Protein AF-A0A438JC26-F1 (afdb_monomer)

Nearest PDB structures (foldseek):
  2i1k-assembly1_A  TM=6.636E-01  e=3.038E+00  Spodoptera frugiperda
  6b87-assembly3_C  TM=7.926E-01  e=7.388E+00  synthetic construct
  3lss-assembly1_A  TM=6.838E-01  e=5.124E+00  Trypanosoma brucei
  7a0g-assembly1_FFF  TM=3.545E-01  e=7.388E+00  Serratia marcescens

Secondary structure (DSSP, 8-state):
--TT-PPTTHHHHHHHHHHH-----TT---HHHHHHHHHHHHHHHHTT---PPPBSSSSTTBHHHHHHHHHHH-TT--TTS-GGGSTTHHHHHHT--HHHHHHHHHHHHHHHHTSHHHHHHHHHHHHHHHHHHHHHHHHHHHHHHHHHHHHHHHHHHHHHHHHHHTT-GGGHHHHHHHHHHHHHHHHHHHHHHHHHHHHS-HHHHS--TTSPP--SEE-TTSEEEEEEE-TTSSEEEEEEE---GGGS----EEEE--HHHHHHHHHHHHT-

Solvent-accessible surface area (backbone atoms only — not comparable to full-atom values): 15794 Å² total; per-residue (Å²): 135,61,99,76,72,72,56,92,66,46,69,58,51,29,52,51,40,50,70,71,46,80,77,85,60,88,88,64,82,51,64,50,58,55,49,52,48,54,40,48,55,50,38,39,52,65,71,70,44,79,86,70,78,66,34,89,54,79,61,99,52,15,43,45,55,55,44,48,56,49,47,76,70,41,92,81,52,56,96,81,59,74,72,74,30,39,82,53,40,65,63,31,58,70,69,48,52,50,69,58,52,49,54,52,51,50,52,43,50,54,52,33,60,71,23,65,71,49,40,54,49,32,51,54,51,34,52,56,48,54,49,54,52,49,56,46,51,50,50,37,49,54,29,50,51,51,30,52,52,40,49,49,53,45,53,56,53,50,50,49,47,55,55,45,56,79,72,43,82,81,61,61,76,67,46,54,62,53,53,53,51,42,51,51,52,33,51,49,32,47,50,52,28,54,48,42,56,65,66,46,51,72,66,72,76,46,74,57,90,63,39,81,86,68,59,80,42,74,51,97,74,42,38,32,33,32,76,44,76,46,96,86,72,53,70,43,61,33,40,38,36,49,50,76,85,86,67,96,65,76,70,65,42,80,46,78,62,53,86,83,47,45,60,60,50,54,50,58,62,72,76,109

Structure (mmCIF, N/CA/C/O backbone):
data_AF-A0A438JC26-F1
#
_entry.id   AF-A0A438JC26-F1
#
loop_
_atom_site.group_PDB
_atom_site.id
_atom_site.type_symbol
_atom_site.label_atom_id
_atom_site.label_alt_id
_atom_site.label_comp_id
_atom_site.label_asym_id
_atom_site.label_entity_id
_atom_site.label_seq_id
_atom_site.pdbx_PDB_ins_code
_atom_site.Cartn_x
_atom_site.Cartn_y
_atom_site.Cartn_z
_atom_site.occupancy
_atom_site.B_iso_or_equiv
_atom_site.auth_seq_id
_atom_site.auth_comp_id
_atom_site.auth_asym_id
_atom_site.auth_atom_id
_atom_site.pdbx_PDB_model_num
ATOM 1 N N . MET A 1 1 ? 8.790 8.906 7.988 1.00 38.94 1 MET A N 1
ATOM 2 C CA . MET A 1 1 ? 9.717 8.851 6.841 1.00 38.94 1 MET A CA 1
ATOM 3 C C . MET A 1 1 ? 9.000 8.108 5.726 1.00 38.94 1 MET A C 1
ATOM 5 O O . MET A 1 1 ? 8.673 6.940 5.920 1.00 38.94 1 MET A O 1
ATOM 9 N N . ASN A 1 2 ? 8.626 8.823 4.664 1.00 60.97 2 ASN A N 1
ATOM 10 C CA . ASN A 1 2 ? 8.011 8.252 3.462 1.00 60.97 2 ASN A CA 1
ATOM 11 C C . ASN A 1 2 ? 9.122 7.518 2.693 1.00 60.97 2 ASN A C 1
ATOM 13 O O . ASN A 1 2 ? 10.202 8.083 2.555 1.00 60.97 2 ASN A O 1
ATOM 17 N N . ALA A 1 3 ? 8.897 6.289 2.220 1.00 66.88 3 ALA A N 1
ATOM 18 C CA . ALA A 1 3 ? 9.925 5.500 1.530 1.00 66.88 3 ALA A CA 1
ATOM 19 C C . ALA A 1 3 ? 10.547 6.241 0.326 1.00 66.88 3 ALA A C 1
ATOM 21 O O . ALA A 1 3 ? 11.718 6.037 0.001 1.00 66.88 3 ALA A O 1
ATOM 22 N N . PHE A 1 4 ? 9.782 7.157 -0.276 1.00 77.00 4 PHE A N 1
ATOM 23 C CA . PHE A 1 4 ? 10.176 7.934 -1.448 1.00 77.00 4 PHE A CA 1
ATOM 24 C C . PHE A 1 4 ? 10.289 9.441 -1.201 1.00 77.00 4 PHE A C 1
ATOM 26 O O . PHE A 1 4 ? 10.470 10.180 -2.165 1.00 77.00 4 PHE A O 1
ATOM 33 N N . ASP A 1 5 ? 10.197 9.922 0.043 1.00 79.94 5 ASP A N 1
ATOM 34 C CA . ASP A 1 5 ? 10.263 11.353 0.410 1.00 79.94 5 ASP A CA 1
ATOM 35 C C . ASP A 1 5 ? 9.462 12.297 -0.515 1.00 79.94 5 ASP A C 1
ATOM 37 O O . ASP A 1 5 ? 9.900 13.406 -0.825 1.00 79.94 5 ASP A O 1
ATOM 41 N N . LEU A 1 6 ? 8.297 11.852 -0.994 1.00 83.38 6 LEU A N 1
ATOM 42 C CA . LEU A 1 6 ? 7.416 12.694 -1.798 1.00 83.38 6 LEU A CA 1
ATOM 43 C C . LEU A 1 6 ? 6.706 13.701 -0.889 1.00 83.38 6 LEU A C 1
ATOM 45 O O . LEU A 1 6 ? 6.157 13.336 0.156 1.00 83.38 6 LEU A O 1
ATOM 49 N N . ARG A 1 7 ? 6.716 14.972 -1.296 1.00 86.75 7 ARG A N 1
ATOM 50 C CA . ARG A 1 7 ? 5.922 16.044 -0.684 1.00 86.75 7 ARG A CA 1
ATOM 51 C C . ARG A 1 7 ? 4.470 15.935 -1.148 1.00 86.75 7 ARG A C 1
ATOM 53 O O . ARG A 1 7 ? 4.192 15.434 -2.235 1.00 86.75 7 ARG A O 1
ATOM 60 N N . LYS A 1 8 ? 3.547 16.456 -0.338 1.00 85.94 8 LYS A N 1
ATOM 61 C CA . LYS A 1 8 ? 2.123 16.537 -0.690 1.00 85.94 8 LYS A CA 1
ATOM 62 C C . LYS A 1 8 ? 1.949 17.235 -2.048 1.00 85.94 8 LYS A C 1
ATOM 64 O O . LYS A 1 8 ? 2.562 18.278 -2.265 1.00 85.94 8 LYS A O 1
ATOM 69 N N . GLY A 1 9 ? 1.144 16.658 -2.941 1.00 85.62 9 GLY A N 1
ATOM 70 C CA . GLY A 1 9 ? 0.901 17.188 -4.286 1.00 85.62 9 GLY A CA 1
ATOM 71 C C . GLY A 1 9 ? 1.921 16.758 -5.348 1.00 85.62 9 GLY A C 1
ATOM 72 O O . GLY A 1 9 ? 1.674 16.953 -6.534 1.00 85.62 9 GLY A O 1
ATOM 73 N N . GLN A 1 10 ? 3.076 16.187 -4.969 1.00 87.31 10 GLN A N 1
ATOM 74 C CA . GLN A 1 10 ? 4.106 15.824 -5.952 1.00 87.31 10 GLN A CA 1
ATOM 75 C C . GLN A 1 10 ? 3.715 14.633 -6.818 1.00 87.31 10 GLN A C 1
ATOM 77 O O . GLN A 1 10 ? 4.064 14.619 -7.993 1.00 87.31 10 GLN A O 1
ATOM 82 N N . SER A 1 11 ? 3.004 13.656 -6.259 1.00 87.25 11 SER A N 1
ATOM 83 C CA . SER A 1 11 ? 2.437 12.535 -7.015 1.00 87.25 11 SER A CA 1
ATOM 84 C C . SER A 1 11 ? 1.513 13.032 -8.123 1.00 87.25 11 SER A C 1
ATOM 86 O O . SER A 1 11 ? 1.635 12.617 -9.271 1.00 87.25 11 SER A O 1
ATOM 88 N N . GLU A 1 12 ? 0.642 13.983 -7.796 1.00 89.50 12 GLU A N 1
ATOM 89 C CA . GLU A 1 12 ? -0.306 14.584 -8.723 1.00 89.50 12 GLU A CA 1
ATOM 90 C C . GLU A 1 12 ? 0.424 15.390 -9.801 1.00 89.50 12 GLU A C 1
ATOM 92 O O . GLU A 1 12 ? 0.096 15.261 -10.976 1.00 89.50 12 GLU A O 1
ATOM 97 N N . SER A 1 13 ? 1.463 16.151 -9.434 1.00 88.94 13 SER A N 1
ATOM 98 C CA . SER A 1 13 ? 2.302 16.863 -10.409 1.00 88.94 13 SER A CA 1
ATOM 99 C C . SER A 1 13 ? 3.040 15.914 -11.358 1.00 88.94 13 SER A C 1
ATOM 101 O O . SER A 1 13 ? 3.099 16.188 -12.552 1.00 88.94 13 SER A O 1
ATOM 103 N N . ILE A 1 14 ? 3.572 14.791 -10.855 1.00 90.06 14 ILE A N 1
ATOM 104 C CA . ILE A 1 14 ? 4.208 13.764 -11.694 1.00 90.06 14 ILE A CA 1
ATOM 105 C C . ILE A 1 14 ? 3.183 13.203 -12.685 1.00 90.06 14 ILE A C 1
ATOM 107 O O . ILE A 1 14 ? 3.454 13.159 -13.880 1.00 90.06 14 ILE A O 1
ATOM 111 N N . MET A 1 15 ? 1.988 12.832 -12.218 1.00 89.00 15 MET A N 1
ATOM 112 C CA . MET A 1 15 ? 0.938 12.291 -13.086 1.00 89.00 15 MET A CA 1
ATOM 113 C C . MET A 1 15 ? 0.459 13.305 -14.129 1.00 89.00 15 MET A C 1
ATOM 115 O O . MET A 1 15 ? 0.317 12.955 -15.298 1.00 89.00 15 MET A O 1
ATOM 119 N N . GLN A 1 16 ? 0.258 14.567 -13.743 1.00 87.25 16 GLN A N 1
ATOM 120 C CA . GLN A 1 16 ? -0.113 15.638 -14.674 1.00 87.25 16 GLN A CA 1
ATOM 121 C C . GLN A 1 16 ? 0.950 15.862 -15.753 1.00 87.25 16 GLN A C 1
ATOM 123 O O . GLN A 1 16 ? 0.594 16.081 -16.911 1.00 87.25 16 GLN A O 1
ATOM 128 N N . GLU A 1 17 ? 2.235 15.774 -15.401 1.00 87.81 17 GLU A N 1
ATOM 129 C CA . GLU A 1 17 ? 3.344 15.881 -16.353 1.00 87.81 17 GLU A CA 1
ATOM 130 C C . GLU A 1 17 ? 3.383 14.690 -17.322 1.00 87.81 17 GLU A C 1
ATOM 132 O O . GLU A 1 17 ? 3.595 14.877 -18.521 1.00 87.81 17 GLU A O 1
ATOM 137 N N . LEU A 1 18 ? 3.121 13.472 -16.833 1.00 86.62 18 LEU A N 1
ATOM 138 C CA . LEU A 1 18 ? 3.025 12.288 -17.690 1.00 86.62 18 LEU A CA 1
ATOM 139 C C . LEU A 1 18 ? 1.862 12.406 -18.686 1.00 86.62 18 LEU A C 1
ATOM 141 O O . LEU A 1 18 ? 2.041 12.060 -19.853 1.00 86.62 18 LEU A O 1
ATOM 145 N N . ILE A 1 19 ? 0.703 12.913 -18.247 1.00 85.00 19 ILE A N 1
ATOM 146 C CA . ILE A 1 19 ? -0.493 13.107 -19.088 1.00 85.00 19 ILE A CA 1
ATOM 147 C C . ILE A 1 19 ? -0.270 14.206 -20.131 1.00 85.00 19 ILE A C 1
ATOM 149 O O . ILE A 1 19 ? -0.558 14.014 -21.309 1.00 85.00 19 ILE A O 1
ATOM 153 N N . SER A 1 20 ? 0.223 15.366 -19.697 1.00 78.69 20 SER A N 1
ATOM 154 C CA . SER A 1 20 ? 0.300 16.571 -20.538 1.00 78.69 20 SER A CA 1
ATOM 155 C C . SER A 1 20 ? 1.505 16.564 -21.483 1.00 78.69 20 SER A C 1
ATOM 157 O O . SER A 1 20 ? 1.595 17.405 -22.376 1.00 78.69 20 SER A O 1
ATOM 159 N N . GLY A 1 21 ? 2.440 15.629 -21.282 1.00 67.56 21 GLY A N 1
ATOM 160 C CA . GLY A 1 21 ? 3.757 15.661 -21.903 1.00 67.56 21 GLY A CA 1
ATOM 161 C C . GLY A 1 21 ? 4.668 16.708 -21.253 1.00 67.56 21 GLY A C 1
ATOM 162 O O . GLY A 1 21 ? 4.223 17.673 -20.631 1.00 67.56 21 GLY A O 1
ATOM 163 N N . CYS A 1 22 ? 5.982 16.525 -21.387 1.00 61.50 22 CYS A N 1
ATOM 164 C CA . CYS A 1 22 ? 6.945 17.508 -20.898 1.00 61.50 22 CYS A CA 1
ATOM 165 C C . CYS A 1 22 ? 6.868 18.782 -21.751 1.00 61.50 22 CYS A C 1
ATOM 167 O O . CYS A 1 22 ? 7.131 18.744 -22.957 1.00 61.50 22 CYS A O 1
ATOM 169 N N . SER A 1 23 ? 6.581 19.934 -21.136 1.00 54.19 23 SER A N 1
ATOM 170 C CA . SER A 1 23 ? 6.897 21.210 -21.776 1.00 54.19 23 SER A CA 1
ATOM 171 C C . SER A 1 23 ? 8.422 21.286 -21.895 1.00 54.19 23 SER A C 1
ATOM 173 O O . SER A 1 23 ? 9.145 21.125 -20.914 1.00 54.19 23 SER A O 1
ATOM 175 N N . LYS A 1 24 ? 8.940 21.458 -23.116 1.00 53.31 24 LYS A N 1
ATOM 176 C CA . LYS A 1 24 ? 10.384 21.502 -23.416 1.00 53.31 24 LYS A CA 1
ATOM 177 C C . LYS A 1 24 ? 11.045 22.779 -22.870 1.00 53.31 24 LYS A C 1
ATOM 179 O O . LYS A 1 24 ? 11.660 23.541 -23.618 1.00 53.31 24 LYS A O 1
ATOM 184 N N . HIS A 1 25 ? 10.922 23.063 -21.577 1.00 51.22 25 HIS A N 1
ATOM 185 C CA . HIS A 1 25 ? 11.704 24.102 -20.924 1.00 51.22 25 HIS A CA 1
ATOM 186 C C . HIS A 1 25 ? 13.142 23.605 -20.787 1.00 51.22 25 HIS A C 1
ATOM 188 O O . HIS A 1 25 ? 13.481 22.810 -19.913 1.00 51.22 25 HIS A O 1
ATOM 194 N N . ARG A 1 26 ? 13.979 24.045 -21.735 1.00 48.56 26 ARG A N 1
ATOM 195 C CA . ARG A 1 26 ? 15.398 23.692 -21.843 1.00 48.56 26 ARG A CA 1
ATOM 196 C C . ARG A 1 26 ? 16.091 23.843 -20.484 1.00 48.56 26 ARG A C 1
ATOM 198 O O . ARG A 1 26 ? 16.256 24.955 -19.996 1.00 48.56 26 ARG A O 1
ATOM 205 N N . GLY A 1 27 ? 16.522 22.718 -19.912 1.00 54.91 27 GLY A N 1
ATOM 206 C CA . GLY A 1 27 ? 17.489 22.674 -18.812 1.00 54.91 27 GLY A CA 1
ATOM 207 C C . GLY A 1 27 ? 17.011 22.050 -17.500 1.00 54.91 27 GLY A C 1
ATOM 208 O O . GLY A 1 27 ? 17.860 21.734 -16.670 1.00 54.91 27 GLY A O 1
ATOM 209 N N . GLN A 1 28 ? 15.707 21.825 -17.292 1.00 61.41 28 GLN A N 1
ATOM 210 C CA . GLN A 1 28 ? 15.219 21.139 -16.087 1.00 61.41 28 GLN A CA 1
ATOM 211 C C . GLN A 1 28 ? 14.812 19.696 -16.381 1.00 61.41 28 GLN A C 1
ATOM 213 O O . GLN A 1 28 ? 14.103 19.407 -17.338 1.00 61.41 28 GLN A O 1
ATOM 218 N N . GLN A 1 29 ? 15.283 18.783 -15.533 1.00 70.00 29 GLN A N 1
ATOM 219 C CA . GLN A 1 29 ? 14.918 17.375 -15.586 1.00 70.00 29 GLN A CA 1
ATOM 220 C C . GLN A 1 29 ? 13.447 17.209 -15.185 1.00 70.00 29 GLN A C 1
ATOM 222 O O . GLN A 1 29 ? 13.049 17.684 -14.117 1.00 70.00 29 GLN A O 1
ATOM 227 N N . SER A 1 30 ? 12.675 16.512 -16.018 1.00 81.00 30 SER A N 1
ATOM 228 C CA . SER A 1 30 ? 11.246 16.269 -15.812 1.00 81.00 30 SER A CA 1
ATOM 229 C C . SER A 1 30 ? 10.973 15.556 -14.480 1.00 81.00 30 SER A C 1
ATOM 231 O O . SER A 1 30 ? 11.781 14.740 -14.014 1.00 81.00 30 SER A O 1
ATOM 233 N N . LEU A 1 31 ? 9.867 15.891 -13.808 1.00 86.00 31 LEU A N 1
ATOM 234 C CA . LEU A 1 31 ? 9.494 15.282 -12.528 1.00 86.00 31 LEU A CA 1
ATOM 235 C C . LEU A 1 31 ? 9.272 13.776 -12.683 1.00 86.00 31 LEU A C 1
ATOM 237 O O . LEU A 1 31 ? 9.683 13.012 -11.807 1.00 86.00 31 LEU A O 1
ATOM 241 N N . GLY A 1 32 ? 8.701 13.355 -13.815 1.00 86.81 32 GLY A N 1
ATOM 242 C CA . GLY A 1 32 ? 8.547 11.960 -14.206 1.00 86.81 32 GLY A CA 1
ATOM 243 C C . GLY A 1 32 ? 9.889 11.241 -14.246 1.00 86.81 32 GLY A C 1
ATOM 244 O O . GLY A 1 32 ? 10.082 10.283 -13.495 1.00 86.81 32 GLY A O 1
ATOM 245 N N . VAL A 1 33 ? 10.858 11.741 -15.023 1.00 86.38 33 VAL A N 1
ATOM 246 C CA . VAL A 1 33 ? 12.192 11.119 -15.126 1.00 86.38 33 VAL A CA 1
ATOM 247 C C . VAL A 1 33 ? 12.897 11.106 -13.775 1.00 86.38 33 VAL A C 1
ATOM 249 O O . VAL A 1 33 ? 13.475 10.091 -13.392 1.00 86.38 33 VAL A O 1
ATOM 252 N N . ARG A 1 34 ? 12.825 12.194 -13.000 1.00 87.62 34 ARG A N 1
ATOM 253 C CA . ARG A 1 34 ? 13.404 12.237 -11.645 1.00 87.62 34 ARG A CA 1
ATOM 254 C C . ARG A 1 34 ? 12.836 11.147 -10.749 1.00 87.62 34 ARG A C 1
ATOM 256 O O . ARG A 1 34 ? 13.583 10.529 -9.990 1.00 87.62 34 ARG A O 1
ATOM 263 N N . PHE A 1 35 ? 11.530 10.921 -10.826 1.00 90.56 35 PHE A N 1
ATOM 264 C CA . PHE A 1 35 ? 10.880 9.880 -10.051 1.00 90.56 35 PHE A CA 1
ATOM 265 C C . PHE A 1 35 ? 11.274 8.482 -10.537 1.00 90.56 35 PHE A C 1
ATOM 267 O O . PHE A 1 35 ? 11.657 7.655 -9.714 1.00 90.56 35 PHE A O 1
ATOM 274 N N . HIS A 1 36 ? 11.310 8.248 -11.852 1.00 90.31 36 HIS A N 1
ATOM 275 C CA . HIS A 1 36 ? 11.753 6.974 -12.432 1.00 90.31 36 HIS A CA 1
ATOM 276 C C . HIS A 1 36 ? 13.190 6.639 -12.016 1.00 90.31 36 HIS A C 1
ATOM 278 O O . HIS A 1 36 ? 13.460 5.529 -11.565 1.00 90.31 36 HIS A O 1
ATOM 284 N N . ILE A 1 37 ? 14.102 7.617 -12.060 1.00 89.56 37 ILE A N 1
ATOM 285 C CA . ILE A 1 37 ? 15.478 7.455 -11.570 1.00 89.56 37 ILE A CA 1
ATOM 286 C C . ILE A 1 37 ? 15.502 7.093 -10.087 1.00 89.56 37 ILE A C 1
ATOM 288 O O . ILE A 1 37 ? 16.309 6.260 -9.673 1.00 89.56 37 ILE A O 1
ATOM 292 N N . LYS A 1 38 ? 14.642 7.710 -9.270 1.00 90.69 38 LYS A N 1
ATOM 293 C CA . LYS A 1 38 ? 14.574 7.417 -7.836 1.00 90.69 38 LYS A CA 1
ATOM 294 C C . LYS A 1 38 ? 14.126 5.979 -7.572 1.00 90.69 38 LYS A C 1
ATOM 296 O O . LYS A 1 38 ? 14.741 5.324 -6.732 1.00 90.69 38 LYS A O 1
ATOM 301 N N . LEU A 1 39 ? 13.108 5.500 -8.290 1.00 92.25 39 LEU A N 1
ATOM 302 C CA . LEU A 1 39 ? 12.649 4.108 -8.230 1.00 92.25 39 LEU A CA 1
ATOM 303 C C . LEU A 1 39 ? 13.763 3.154 -8.675 1.00 92.25 39 LEU A C 1
ATOM 305 O O . LEU A 1 39 ? 14.179 2.286 -7.913 1.00 92.25 39 LEU A O 1
ATOM 309 N N . LEU A 1 40 ? 14.341 3.398 -9.850 1.00 90.62 40 LEU A N 1
ATOM 310 C CA . LEU A 1 40 ? 15.410 2.576 -10.410 1.00 90.62 40 LEU A CA 1
ATOM 311 C C . LEU A 1 40 ? 16.643 2.516 -9.500 1.00 90.62 40 LEU A C 1
ATOM 313 O O . LEU A 1 40 ? 17.215 1.454 -9.289 1.00 90.62 40 LEU A O 1
ATOM 317 N N . SER A 1 41 ? 17.016 3.633 -8.876 1.00 89.38 41 SER A N 1
ATOM 318 C CA . SER A 1 41 ? 18.123 3.673 -7.914 1.00 89.38 41 SER A CA 1
ATOM 319 C C . SER A 1 41 ? 17.875 2.805 -6.678 1.00 89.38 41 SER A C 1
ATOM 321 O O . SER A 1 41 ? 18.837 2.372 -6.050 1.00 89.38 41 SER A O 1
ATOM 323 N N . LEU A 1 42 ? 16.618 2.589 -6.277 1.00 89.62 42 LEU A N 1
ATOM 324 C CA . LEU A 1 42 ? 16.286 1.673 -5.183 1.00 89.62 42 LEU A CA 1
ATOM 325 C C . LEU A 1 42 ? 16.423 0.219 -5.633 1.00 89.62 42 LEU A C 1
ATOM 327 O O . LEU A 1 42 ? 17.051 -0.551 -4.915 1.00 89.62 42 LEU A O 1
ATOM 331 N N . ILE A 1 43 ? 15.927 -0.114 -6.828 1.00 90.50 43 ILE A N 1
ATOM 332 C CA . ILE A 1 43 ? 16.046 -1.459 -7.414 1.00 90.50 43 ILE A CA 1
ATOM 333 C C . ILE A 1 43 ? 17.520 -1.852 -7.559 1.00 90.50 43 ILE A C 1
ATOM 335 O O . ILE A 1 43 ? 17.945 -2.897 -7.082 1.00 90.50 43 ILE A O 1
ATOM 339 N N . LEU A 1 44 ? 18.336 -0.986 -8.165 1.00 88.12 44 LEU A N 1
ATOM 340 C CA . LEU A 1 44 ? 19.752 -1.281 -8.410 1.00 88.12 44 LEU A CA 1
ATOM 341 C C . LEU A 1 44 ? 20.550 -1.469 -7.116 1.00 88.12 44 LEU A C 1
ATOM 343 O O . LEU A 1 44 ? 21.429 -2.327 -7.065 1.00 88.12 44 LEU A O 1
ATOM 347 N N . LYS A 1 45 ? 20.229 -0.696 -6.070 1.00 87.75 45 LYS A N 1
ATOM 348 C CA . LYS A 1 45 ? 20.841 -0.864 -4.745 1.00 87.75 45 LYS A CA 1
ATOM 349 C C . LYS A 1 45 ? 20.507 -2.219 -4.132 1.00 87.75 45 LYS A C 1
ATOM 351 O O . LYS A 1 45 ? 21.380 -2.815 -3.514 1.00 87.75 45 LYS A O 1
ATOM 356 N N . ASP A 1 46 ? 19.273 -2.682 -4.302 1.00 87.50 46 ASP A N 1
ATOM 357 C CA . ASP A 1 46 ? 18.824 -3.993 -3.825 1.00 87.50 46 ASP A CA 1
ATOM 358 C C . ASP A 1 46 ? 19.537 -5.136 -4.563 1.00 87.50 46 ASP A C 1
ATOM 360 O O . ASP A 1 46 ? 19.966 -6.111 -3.958 1.00 87.50 46 ASP A O 1
ATOM 364 N N . LEU A 1 47 ? 19.790 -4.951 -5.862 1.00 84.44 47 LEU A N 1
ATOM 365 C CA . LEU A 1 47 ? 20.563 -5.872 -6.702 1.00 84.44 47 LEU A CA 1
ATOM 366 C C . LEU A 1 47 ? 22.084 -5.833 -6.449 1.00 84.44 47 LEU A C 1
ATOM 368 O O . LEU A 1 47 ? 22.838 -6.467 -7.189 1.00 84.44 47 LEU A O 1
ATOM 372 N N . GLY A 1 48 ? 22.559 -5.062 -5.466 1.00 81.00 48 GLY A N 1
ATOM 373 C CA . GLY A 1 48 ? 23.985 -4.922 -5.155 1.00 81.00 48 GLY A CA 1
ATOM 374 C C . GLY A 1 48 ? 24.805 -4.203 -6.233 1.00 81.00 48 GLY A C 1
ATOM 375 O O . GLY A 1 48 ? 26.030 -4.308 -6.233 1.00 81.00 48 GLY A O 1
ATOM 376 N N . GLN A 1 49 ? 24.161 -3.488 -7.162 1.00 78.69 49 GLN A N 1
ATOM 377 C CA . GLN A 1 49 ? 24.854 -2.728 -8.203 1.00 78.69 49 GLN A CA 1
ATOM 378 C C . GLN A 1 49 ? 25.313 -1.366 -7.670 1.00 78.69 49 GLN A C 1
ATOM 380 O O . GLN A 1 49 ? 24.605 -0.702 -6.906 1.00 78.69 49 GLN A O 1
ATOM 385 N N . ASP A 1 50 ? 26.519 -0.958 -8.077 1.00 60.44 50 ASP A N 1
ATOM 386 C CA . ASP A 1 50 ? 27.208 0.208 -7.532 1.00 60.44 50 ASP A CA 1
ATOM 387 C C . ASP A 1 50 ? 26.363 1.486 -7.561 1.00 60.44 50 ASP A C 1
ATOM 389 O O . ASP A 1 50 ? 25.779 1.885 -8.568 1.00 60.44 50 ASP A O 1
ATOM 393 N N . SER A 1 51 ? 26.390 2.166 -6.416 1.00 56.38 51 SER A N 1
ATOM 394 C CA . SER A 1 51 ? 25.627 3.359 -6.029 1.00 56.38 51 SER A CA 1
ATOM 395 C C . SER A 1 51 ? 25.890 4.637 -6.840 1.00 56.38 51 SER A C 1
ATOM 397 O O . SER A 1 51 ? 25.575 5.739 -6.373 1.00 56.38 51 SER A O 1
ATOM 399 N N . ARG A 1 52 ? 26.479 4.532 -8.038 1.00 65.81 52 ARG A N 1
ATOM 400 C CA . ARG A 1 52 ? 26.782 5.709 -8.847 1.00 65.81 52 ARG A CA 1
ATOM 401 C C . ARG A 1 52 ? 25.468 6.405 -9.220 1.00 65.81 52 ARG A C 1
ATOM 403 O O . ARG A 1 52 ? 24.562 5.743 -9.725 1.00 65.81 52 ARG A O 1
ATOM 410 N N . PRO A 1 53 ? 25.342 7.724 -8.986 1.00 70.31 53 PRO A N 1
ATOM 411 C CA . PRO A 1 53 ? 24.134 8.447 -9.345 1.00 70.31 53 PRO A CA 1
ATOM 412 C C . PRO A 1 53 ? 23.842 8.265 -10.831 1.00 70.31 53 PRO A C 1
ATOM 414 O O . PRO A 1 53 ? 24.691 8.567 -11.676 1.00 70.31 53 PRO A O 1
ATOM 417 N N . LEU A 1 54 ? 22.648 7.764 -11.137 1.00 79.88 54 LEU A N 1
ATOM 418 C CA . LEU A 1 54 ? 22.180 7.694 -12.510 1.00 79.88 54 LEU A CA 1
ATOM 419 C C . LEU A 1 54 ? 22.033 9.116 -13.048 1.00 79.88 54 LEU A C 1
ATOM 421 O O . LEU A 1 54 ? 21.451 9.990 -12.400 1.00 79.88 54 LEU A O 1
ATOM 425 N N . SER A 1 55 ? 22.579 9.340 -14.236 1.00 74.50 55 SER A N 1
ATOM 426 C CA . SER A 1 55 ? 22.490 10.620 -14.922 1.00 74.50 55 SER A CA 1
ATOM 427 C C . SER A 1 55 ? 21.256 10.649 -15.814 1.00 74.50 55 SER A C 1
ATOM 429 O O . SER A 1 55 ? 20.909 9.645 -16.440 1.00 74.50 55 SER A O 1
ATOM 431 N N . SER A 1 56 ? 20.622 11.817 -15.918 1.00 69.50 56 SER A N 1
ATOM 432 C CA . SER A 1 56 ? 19.633 12.095 -16.964 1.00 69.50 56 SER A CA 1
ATOM 433 C C . SER A 1 56 ? 20.261 12.292 -18.344 1.00 69.50 56 SER A C 1
ATOM 435 O O . SER A 1 56 ? 19.544 12.256 -19.338 1.00 69.50 56 SER A O 1
ATOM 437 N N . ALA A 1 57 ? 21.573 12.529 -18.410 1.00 65.31 57 ALA A N 1
ATOM 438 C CA . ALA A 1 57 ? 22.293 12.753 -19.656 1.00 65.31 57 ALA A CA 1
ATOM 439 C C . ALA A 1 57 ? 22.681 11.436 -20.344 1.00 65.31 57 ALA A C 1
ATOM 441 O O . ALA A 1 57 ? 22.958 10.427 -19.689 1.00 65.31 57 ALA A O 1
ATOM 442 N N . ASN A 1 58 ? 22.768 11.480 -21.675 1.00 63.31 58 ASN A N 1
ATOM 443 C CA . ASN A 1 58 ? 23.210 10.353 -22.491 1.00 63.31 58 ASN A CA 1
ATOM 444 C C . ASN A 1 58 ? 24.664 9.959 -22.158 1.00 63.31 58 ASN A C 1
ATOM 446 O O . ASN A 1 58 ? 25.529 10.814 -21.963 1.00 63.31 58 ASN A O 1
ATOM 450 N N . GLY A 1 59 ? 24.934 8.652 -22.077 1.00 64.06 59 GLY A N 1
ATOM 451 C CA . GLY A 1 59 ? 26.251 8.096 -21.751 1.00 64.06 59 GLY A CA 1
ATOM 452 C C . GLY A 1 59 ? 26.175 6.785 -20.960 1.00 64.06 59 GLY A C 1
ATOM 453 O O . GLY A 1 59 ? 25.094 6.278 -20.678 1.00 64.06 59 GLY A O 1
ATOM 454 N N . LYS A 1 60 ? 27.334 6.242 -20.557 1.00 61.81 60 LYS A N 1
ATOM 455 C CA . LYS A 1 60 ? 27.437 4.941 -19.855 1.00 61.81 60 LYS A CA 1
ATOM 456 C C . LYS A 1 60 ? 26.701 4.877 -18.504 1.00 61.81 60 LYS A C 1
ATOM 458 O O . LYS A 1 60 ? 26.344 3.790 -18.078 1.00 61.81 60 LYS A O 1
ATOM 463 N N . ASN A 1 61 ? 26.462 6.021 -17.855 1.00 63.81 61 ASN A N 1
ATOM 464 C CA . ASN A 1 61 ? 25.700 6.120 -16.598 1.00 63.81 61 ASN A CA 1
ATOM 465 C C . ASN A 1 61 ? 24.265 6.635 -16.819 1.00 63.81 61 ASN A C 1
ATOM 467 O O . ASN A 1 61 ? 23.664 7.197 -15.901 1.00 63.81 61 ASN A O 1
ATOM 471 N N . SER A 1 62 ? 23.750 6.540 -18.048 1.00 81.12 62 SER A N 1
ATOM 472 C CA . SER A 1 62 ? 22.377 6.931 -18.358 1.00 81.12 62 SER A CA 1
ATOM 473 C C . SER A 1 62 ? 21.398 6.026 -17.618 1.00 81.12 62 SER A C 1
ATOM 475 O O . SER A 1 62 ? 21.520 4.799 -17.643 1.00 81.12 62 SER A O 1
ATOM 477 N N . TRP A 1 63 ? 20.394 6.633 -16.991 1.00 86.31 63 TRP A N 1
ATOM 478 C CA . TRP A 1 63 ? 19.321 5.891 -16.338 1.00 86.31 63 TRP A CA 1
ATOM 479 C C . TRP A 1 63 ? 18.542 4.979 -17.295 1.00 86.31 63 TRP A C 1
ATOM 481 O O . TRP A 1 63 ? 18.047 3.949 -16.857 1.00 86.31 63 TRP A O 1
ATOM 491 N N . LEU A 1 64 ? 18.480 5.306 -18.591 1.00 84.88 64 LEU A N 1
ATOM 492 C CA . LEU A 1 64 ? 17.815 4.477 -19.603 1.00 84.88 64 LEU A CA 1
ATOM 493 C C . LEU A 1 64 ? 18.573 3.178 -19.881 1.00 84.88 64 LEU A C 1
ATOM 495 O O . LEU A 1 64 ? 17.955 2.131 -20.044 1.00 84.88 64 LEU A O 1
ATOM 499 N N . VAL A 1 65 ? 19.908 3.223 -19.860 1.00 82.50 65 VAL A N 1
ATOM 500 C CA . VAL A 1 65 ? 20.743 2.020 -20.002 1.00 82.50 65 VAL A CA 1
ATOM 501 C C . VAL A 1 65 ? 20.524 1.096 -18.805 1.00 82.50 65 VAL A C 1
ATOM 503 O O . VAL A 1 65 ? 20.296 -0.101 -18.970 1.00 82.50 65 VAL A O 1
ATOM 506 N N . ALA A 1 66 ? 20.532 1.659 -17.595 1.00 85.75 66 ALA A N 1
ATOM 507 C CA . ALA A 1 66 ? 20.260 0.898 -16.380 1.00 85.75 66 ALA A CA 1
ATOM 508 C C . ALA A 1 66 ? 18.817 0.359 -16.341 1.00 85.75 66 ALA A C 1
ATOM 510 O O . ALA A 1 66 ? 18.578 -0.744 -15.853 1.00 85.75 66 ALA A O 1
ATOM 511 N N . LEU A 1 67 ? 17.861 1.102 -16.900 1.00 86.75 67 LEU A N 1
ATOM 512 C CA . LEU A 1 67 ? 16.478 0.669 -17.026 1.00 86.75 67 LEU A CA 1
ATOM 513 C C . LEU A 1 67 ? 16.337 -0.519 -17.982 1.00 86.75 67 LEU A C 1
ATOM 515 O O . LEU A 1 67 ? 15.713 -1.507 -17.612 1.00 86.75 67 LEU A O 1
ATOM 519 N N . GLY A 1 68 ? 16.957 -0.472 -19.164 1.00 83.44 68 GLY A N 1
ATOM 520 C CA . GLY A 1 68 ? 16.953 -1.602 -20.101 1.00 83.44 68 GLY A CA 1
ATOM 521 C C . GLY A 1 68 ? 17.571 -2.870 -19.494 1.00 83.44 68 GLY A C 1
ATOM 522 O O . GLY A 1 68 ? 17.053 -3.976 -19.661 1.00 83.44 68 GLY A O 1
ATOM 523 N N . GLN A 1 69 ? 18.632 -2.719 -18.696 1.00 82.31 69 GLN A N 1
ATOM 524 C CA . GLN A 1 69 ? 19.212 -3.826 -17.925 1.00 82.31 69 GLN A CA 1
ATOM 525 C C . GLN A 1 69 ? 18.268 -4.356 -16.838 1.00 82.31 69 GLN A C 1
ATOM 527 O O . GLN A 1 69 ? 18.237 -5.557 -16.589 1.00 82.31 69 GLN A O 1
ATOM 532 N N . CYS A 1 70 ? 17.509 -3.478 -16.184 1.00 85.12 70 CYS A N 1
ATOM 533 C CA . CYS A 1 70 ? 16.505 -3.869 -15.199 1.00 85.12 70 CYS A CA 1
ATOM 534 C C . CYS A 1 70 ? 15.364 -4.658 -15.856 1.00 85.12 70 CYS A C 1
ATOM 536 O O . CYS A 1 70 ? 15.016 -5.735 -15.385 1.00 85.12 70 CYS A O 1
ATOM 538 N N . VAL A 1 71 ? 14.833 -4.161 -16.978 1.00 84.50 71 VAL A N 1
ATOM 539 C CA . VAL A 1 71 ? 13.755 -4.814 -17.738 1.00 84.50 71 VAL A CA 1
ATOM 540 C C . VAL A 1 71 ? 14.198 -6.187 -18.242 1.00 84.50 71 VAL A C 1
ATOM 542 O O . VAL A 1 71 ? 13.488 -7.161 -18.045 1.00 84.50 71 VAL A O 1
ATOM 545 N N . SER A 1 72 ? 15.392 -6.301 -18.827 1.00 81.19 72 SER A N 1
ATOM 546 C CA . SER A 1 72 ? 15.894 -7.587 -19.346 1.00 81.19 72 SER A CA 1
ATOM 547 C C . SER A 1 72 ? 16.148 -8.653 -18.273 1.00 81.19 72 SER A C 1
ATOM 549 O O . SER A 1 72 ? 16.126 -9.840 -18.585 1.00 81.19 72 SER A O 1
ATOM 551 N N . LYS A 1 73 ? 16.397 -8.251 -17.021 1.00 81.38 73 LYS A N 1
ATOM 552 C CA . LYS A 1 73 ? 16.603 -9.168 -15.886 1.00 81.38 73 LYS A CA 1
ATOM 553 C C . LYS A 1 73 ? 15.317 -9.496 -15.127 1.00 81.38 73 LYS A C 1
ATOM 555 O O . LYS A 1 73 ? 15.323 -10.433 -14.332 1.00 81.38 73 LYS A O 1
ATOM 560 N N . SER A 1 74 ? 14.253 -8.720 -15.323 1.00 79.12 74 SER A N 1
ATOM 561 C CA . SER A 1 74 ? 13.008 -8.887 -14.581 1.00 79.12 74 SER A CA 1
ATOM 562 C C . SER A 1 74 ? 12.208 -10.079 -15.102 1.00 79.12 74 SER A C 1
ATOM 564 O O . SER A 1 74 ? 12.006 -10.244 -16.303 1.00 79.12 74 SER A O 1
ATOM 566 N N . GLN A 1 75 ? 11.702 -10.887 -14.172 1.00 69.62 75 GLN A N 1
ATOM 567 C CA . GLN A 1 75 ? 10.738 -11.953 -14.463 1.00 69.62 75 GLN A CA 1
ATOM 568 C C . GLN A 1 75 ? 9.330 -11.395 -14.727 1.00 69.62 75 GLN A C 1
ATOM 570 O O . GLN A 1 75 ? 8.521 -12.049 -15.378 1.00 69.62 75 GLN A O 1
ATOM 575 N N . CYS A 1 76 ? 9.059 -10.171 -14.264 1.00 62.34 76 CYS A N 1
ATOM 576 C CA . CYS A 1 76 ? 7.799 -9.448 -14.427 1.00 62.34 76 CYS A CA 1
ATOM 577 C C . CYS A 1 76 ? 7.778 -8.572 -15.691 1.00 62.34 76 CYS A C 1
ATOM 579 O O . CYS A 1 76 ? 6.823 -7.824 -15.918 1.00 62.34 76 CYS A O 1
ATOM 581 N N . ALA A 1 77 ? 8.831 -8.614 -16.515 1.00 64.12 77 ALA A N 1
ATOM 582 C CA . ALA A 1 77 ? 8.913 -7.820 -17.729 1.00 64.12 77 ALA A CA 1
ATOM 583 C C . ALA A 1 77 ? 7.813 -8.238 -18.716 1.00 64.12 77 ALA A C 1
ATOM 585 O O . ALA A 1 77 ? 7.900 -9.261 -19.396 1.00 64.12 77 ALA A O 1
ATOM 586 N N . SER A 1 78 ? 6.759 -7.425 -18.810 1.00 61.56 78 SER A N 1
ATOM 587 C CA . SER A 1 78 ? 5.730 -7.618 -19.829 1.00 61.56 78 SER A CA 1
ATOM 588 C C . SER A 1 78 ? 6.346 -7.520 -21.231 1.00 61.56 78 SER A C 1
ATOM 590 O O . SER A 1 78 ? 7.199 -6.665 -21.487 1.00 61.56 78 SER A O 1
ATOM 592 N N . LYS A 1 79 ? 5.845 -8.325 -22.178 1.00 62.00 79 LYS A N 1
ATOM 593 C CA . LYS A 1 79 ? 6.176 -8.219 -23.617 1.00 62.00 79 LYS A CA 1
ATOM 594 C C . LYS A 1 79 ? 5.819 -6.849 -24.222 1.00 62.00 79 LYS A C 1
ATOM 596 O O . LYS A 1 79 ? 6.135 -6.586 -25.375 1.00 62.00 79 LYS A O 1
ATOM 601 N N . GLU A 1 80 ? 5.136 -5.999 -23.458 1.00 64.25 80 GLU A N 1
ATOM 602 C CA . GLU A 1 80 ? 4.595 -4.713 -23.882 1.00 64.25 80 GLU A CA 1
ATOM 603 C C . GLU A 1 80 ? 5.407 -3.504 -23.389 1.00 64.25 80 GLU A C 1
ATOM 605 O O . GLU A 1 80 ? 5.032 -2.358 -23.665 1.00 64.25 80 GLU A O 1
ATOM 610 N N . LEU A 1 81 ? 6.503 -3.729 -22.653 1.00 72.25 81 LEU A N 1
ATOM 611 C CA . LEU A 1 81 ? 7.445 -2.664 -22.314 1.00 72.25 81 LEU A CA 1
ATOM 612 C C . LEU A 1 81 ? 8.188 -2.211 -23.584 1.00 72.25 81 LEU A C 1
ATOM 614 O O . LEU A 1 81 ? 8.633 -3.053 -24.364 1.00 72.25 81 LEU A O 1
ATOM 618 N N . PRO A 1 82 ? 8.349 -0.894 -23.805 1.00 67.25 82 PRO A N 1
ATOM 619 C CA . PRO A 1 82 ? 9.013 -0.372 -24.994 1.00 67.25 82 PRO A CA 1
ATOM 620 C C . PRO A 1 82 ? 10.518 -0.656 -24.926 1.00 67.25 82 PRO A C 1
ATOM 622 O O . PRO A 1 82 ? 11.279 0.133 -24.379 1.00 67.25 82 PRO A O 1
ATOM 625 N N . SER A 1 83 ? 10.959 -1.800 -25.451 1.00 66.69 83 SER A N 1
ATOM 626 C CA . SER A 1 83 ? 12.373 -2.193 -25.442 1.00 66.69 83 SER A CA 1
ATOM 627 C C . SER A 1 83 ? 13.236 -1.318 -26.354 1.00 66.69 83 SER A C 1
ATOM 629 O O . SER A 1 83 ? 14.417 -1.130 -26.093 1.00 66.69 83 SER A O 1
ATOM 631 N N . ASP A 1 84 ? 12.641 -0.759 -27.407 1.00 65.75 84 ASP A N 1
ATOM 632 C CA . ASP A 1 84 ? 13.303 0.048 -28.433 1.00 65.75 84 ASP A CA 1
ATOM 633 C C . ASP A 1 84 ? 13.593 1.494 -27.997 1.00 65.75 84 ASP A C 1
ATOM 635 O O . ASP A 1 84 ? 14.379 2.194 -28.641 1.00 65.75 84 ASP A O 1
ATOM 639 N N . CYS A 1 85 ? 12.973 1.964 -26.909 1.00 67.31 85 CYS A N 1
ATOM 640 C CA . CYS A 1 85 ? 13.157 3.334 -26.432 1.00 67.31 85 CYS A CA 1
ATOM 641 C C . CYS A 1 85 ? 14.453 3.515 -25.629 1.00 67.31 85 CYS A C 1
ATOM 643 O O . CYS A 1 85 ? 15.000 4.617 -25.593 1.00 67.31 85 CYS A O 1
ATOM 645 N N . PHE A 1 86 ? 14.978 2.442 -25.028 1.00 71.25 86 PHE A N 1
ATOM 646 C CA . PHE A 1 86 ? 16.177 2.497 -24.188 1.00 71.25 86 PHE A CA 1
ATOM 647 C C . PHE A 1 86 ? 17.456 2.721 -25.004 1.00 71.25 86 PHE A C 1
ATOM 649 O O . PHE A 1 86 ? 18.385 3.372 -24.523 1.00 71.25 86 PHE A O 1
ATOM 656 N N . ASP A 1 87 ? 17.466 2.264 -26.258 1.00 67.81 87 ASP A N 1
ATOM 657 C CA . ASP A 1 87 ? 18.609 2.384 -27.171 1.00 67.81 87 ASP A CA 1
ATOM 658 C C . ASP A 1 87 ? 18.713 3.775 -27.820 1.00 67.81 87 ASP A C 1
ATOM 660 O O . ASP A 1 87 ? 19.786 4.175 -28.275 1.00 67.81 87 ASP A O 1
ATOM 664 N N . ARG A 1 88 ? 17.615 4.546 -27.831 1.00 68.19 88 ARG A N 1
ATOM 665 C CA . ARG A 1 88 ? 17.541 5.898 -28.421 1.00 68.19 88 ARG A CA 1
ATOM 666 C C . ARG A 1 88 ? 17.863 7.030 -27.436 1.00 68.19 88 ARG A C 1
ATOM 668 O O . ARG A 1 88 ? 17.765 8.203 -27.791 1.00 68.19 88 ARG A O 1
ATOM 675 N N . GLY A 1 89 ? 18.282 6.707 -26.210 1.00 70.69 89 GLY A N 1
ATOM 676 C CA . GLY A 1 89 ? 18.624 7.706 -25.193 1.00 70.69 89 GLY A CA 1
ATOM 677 C C . GLY A 1 89 ? 17.436 8.594 -24.799 1.00 70.69 89 GLY A C 1
ATOM 678 O O . GLY A 1 89 ? 16.281 8.192 -24.930 1.00 70.69 89 GLY A O 1
ATOM 679 N N . SER A 1 90 ? 17.712 9.795 -24.277 1.00 70.25 90 SER A N 1
ATOM 680 C CA . SER A 1 90 ? 16.683 10.729 -23.775 1.00 70.25 90 SER A CA 1
ATOM 681 C C . SER A 1 90 ? 15.552 11.003 -24.768 1.00 70.25 90 SER A C 1
ATOM 683 O O . SER A 1 90 ? 14.394 11.094 -24.364 1.00 70.25 90 SER A O 1
ATOM 685 N N . ASP A 1 91 ? 15.883 11.075 -26.055 1.00 72.56 91 ASP A N 1
ATOM 686 C CA . ASP A 1 91 ? 14.933 11.392 -27.120 1.00 72.56 91 ASP A CA 1
ATOM 687 C C . ASP A 1 91 ? 13.889 10.274 -27.272 1.00 72.56 91 ASP A C 1
ATOM 689 O O . ASP A 1 91 ? 12.701 10.546 -27.438 1.00 72.56 91 ASP A O 1
ATOM 693 N N . GLY A 1 92 ? 14.302 9.015 -27.080 1.00 76.75 92 GLY A N 1
ATOM 694 C CA . GLY A 1 92 ? 13.406 7.859 -27.110 1.00 76.75 92 GLY A CA 1
ATOM 695 C C . GLY A 1 92 ? 12.373 7.845 -25.981 1.00 76.75 92 GLY A C 1
ATOM 696 O O . GLY A 1 92 ? 11.249 7.397 -26.195 1.00 76.75 92 GLY A O 1
ATOM 697 N N . TYR A 1 93 ? 12.713 8.351 -24.788 1.00 80.69 93 TYR A N 1
ATOM 698 C CA . TYR A 1 93 ? 11.756 8.467 -23.679 1.00 80.69 93 TYR A CA 1
ATOM 699 C C . TYR A 1 93 ? 10.730 9.579 -23.918 1.00 80.69 93 TYR A C 1
ATOM 701 O O . TYR A 1 93 ? 9.543 9.416 -23.617 1.00 80.69 93 TYR A O 1
ATOM 709 N N . ASP A 1 94 ? 11.176 10.714 -24.455 1.00 79.88 94 ASP A N 1
ATOM 710 C CA . ASP A 1 94 ? 10.307 11.863 -24.707 1.00 79.88 94 ASP A CA 1
ATOM 711 C C . ASP A 1 94 ? 9.232 11.545 -25.756 1.00 79.88 94 ASP A C 1
ATOM 713 O O . ASP A 1 94 ? 8.093 11.996 -25.603 1.00 79.88 94 ASP A O 1
ATOM 717 N N . GLU A 1 95 ? 9.560 10.703 -26.741 1.00 81.00 95 GLU A N 1
ATOM 718 C CA . GLU A 1 95 ? 8.649 10.189 -27.774 1.00 81.00 95 GLU A CA 1
ATOM 719 C C . GLU A 1 95 ? 7.604 9.185 -27.259 1.00 81.00 95 GLU A C 1
ATOM 721 O O . GLU A 1 95 ? 6.625 8.906 -27.957 1.00 81.00 95 GLU A O 1
ATOM 726 N N . LEU A 1 96 ? 7.763 8.642 -26.045 1.00 82.25 96 LEU A N 1
ATOM 727 C CA . LEU A 1 96 ? 6.769 7.731 -25.483 1.00 82.25 96 LEU A CA 1
ATOM 728 C C . LEU A 1 96 ? 5.456 8.475 -25.210 1.00 82.25 96 LEU A C 1
ATOM 730 O O . LEU A 1 96 ? 5.419 9.500 -24.515 1.00 82.25 96 LEU A O 1
ATOM 734 N N . ASP A 1 97 ? 4.363 7.897 -25.706 1.00 85.00 97 ASP A N 1
ATOM 735 C CA . ASP A 1 97 ? 3.018 8.312 -25.335 1.00 85.00 97 ASP A CA 1
ATOM 736 C C . ASP A 1 97 ? 2.741 8.056 -23.841 1.00 85.00 97 ASP A C 1
ATOM 738 O O . ASP A 1 97 ? 3.476 7.352 -23.136 1.00 85.00 97 ASP A O 1
ATOM 742 N N . PHE A 1 98 ? 1.653 8.648 -23.350 1.00 86.06 98 PHE A N 1
ATOM 743 C CA . PHE A 1 98 ? 1.234 8.520 -21.957 1.00 86.06 98 PHE A CA 1
ATOM 744 C C . PHE A 1 98 ? 1.059 7.059 -21.517 1.00 86.06 98 PHE A C 1
ATOM 746 O O . PHE A 1 98 ? 1.481 6.697 -20.419 1.00 86.06 98 PHE A O 1
ATOM 753 N N . SER A 1 99 ? 0.486 6.206 -22.373 1.00 86.88 99 SER A N 1
ATOM 754 C CA . SER A 1 99 ? 0.234 4.799 -22.048 1.00 86.88 99 SER A CA 1
ATOM 755 C C . SER A 1 99 ? 1.542 4.057 -21.783 1.00 86.88 99 SER A C 1
ATOM 757 O O . SER A 1 99 ? 1.695 3.401 -20.751 1.00 86.88 99 SER A O 1
ATOM 759 N N . LYS A 1 100 ? 2.534 4.232 -22.662 1.00 86.0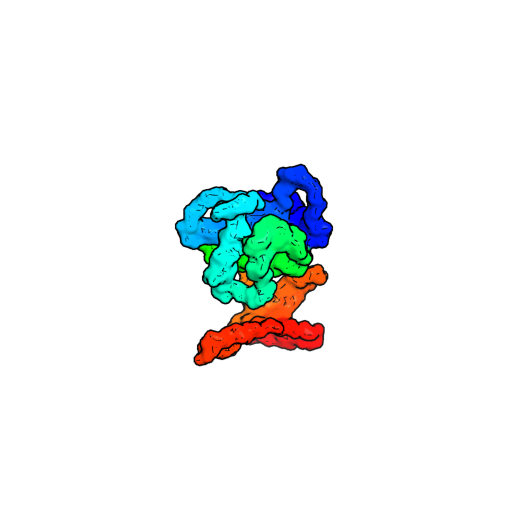6 100 LYS A N 1
ATOM 760 C CA . LYS A 1 100 ? 3.866 3.634 -22.510 1.00 86.06 100 LYS A CA 1
ATOM 761 C C . LYS A 1 100 ? 4.594 4.160 -21.272 1.00 86.06 100 LYS A C 1
ATOM 763 O O . LYS A 1 100 ? 5.214 3.375 -20.556 1.00 86.06 100 LYS A O 1
ATOM 768 N N . LYS A 1 101 ? 4.488 5.460 -20.974 1.00 87.00 101 LYS A N 1
ATOM 769 C CA . LYS A 1 101 ? 5.084 6.057 -19.763 1.00 87.00 101 LYS A CA 1
ATOM 770 C C . LYS A 1 101 ? 4.453 5.521 -18.474 1.00 87.00 101 LYS A C 1
ATOM 772 O O . LYS A 1 101 ? 5.178 5.239 -17.525 1.00 87.00 101 LYS A O 1
ATOM 777 N N . ILE A 1 102 ? 3.134 5.325 -18.439 1.00 88.12 102 ILE A N 1
ATOM 778 C CA . ILE A 1 102 ? 2.446 4.717 -17.288 1.00 88.12 102 ILE A CA 1
ATOM 779 C C . ILE A 1 102 ? 2.820 3.250 -17.114 1.00 88.12 102 ILE A C 1
ATOM 781 O O . ILE A 1 102 ? 3.086 2.824 -15.995 1.00 88.12 102 ILE A O 1
ATOM 785 N N . ARG A 1 103 ? 2.904 2.480 -18.201 1.00 87.56 103 ARG A N 1
ATOM 786 C CA . ARG A 1 103 ? 3.354 1.080 -18.141 1.00 87.56 103 ARG A CA 1
ATOM 787 C C . ARG A 1 103 ? 4.756 0.963 -17.555 1.00 87.56 103 ARG A C 1
ATOM 789 O O . ARG A 1 103 ? 4.994 0.117 -16.700 1.00 87.56 103 ARG A O 1
ATOM 796 N N . LEU A 1 104 ? 5.660 1.849 -17.967 1.00 88.31 104 LEU A N 1
ATOM 797 C CA . LEU A 1 104 ? 7.004 1.916 -17.406 1.00 88.31 104 LEU A CA 1
ATOM 798 C C . LEU A 1 104 ? 7.000 2.293 -15.915 1.00 88.31 104 LEU A C 1
ATOM 800 O O . LEU A 1 104 ? 7.731 1.693 -15.129 1.00 88.31 104 LEU A O 1
ATOM 804 N N . LEU A 1 105 ? 6.182 3.271 -15.519 1.00 90.31 105 LEU A N 1
ATOM 805 C CA . LEU A 1 105 ? 6.033 3.649 -14.116 1.00 90.31 105 LEU A CA 1
ATOM 806 C C . LEU A 1 105 ? 5.517 2.477 -13.270 1.00 90.31 105 LEU A C 1
ATOM 808 O O . LEU A 1 105 ? 6.080 2.214 -12.212 1.00 90.31 105 LEU A O 1
ATOM 812 N N . ASN A 1 106 ? 4.488 1.770 -13.743 1.00 89.25 106 ASN A N 1
ATOM 813 C CA . ASN A 1 106 ? 3.925 0.605 -13.061 1.00 89.25 106 ASN A CA 1
ATOM 814 C C . ASN A 1 106 ? 4.978 -0.490 -12.889 1.00 89.25 106 ASN A C 1
ATOM 816 O O . ASN A 1 106 ? 5.209 -0.922 -11.767 1.00 89.25 106 ASN A O 1
ATOM 820 N N . PHE A 1 107 ? 5.702 -0.831 -13.960 1.00 89.50 107 PHE A N 1
ATOM 821 C CA . PHE A 1 107 ? 6.809 -1.786 -13.898 1.00 89.50 107 PHE A CA 1
ATOM 822 C C . PHE A 1 107 ? 7.839 -1.410 -12.821 1.00 89.50 107 PHE A C 1
ATOM 824 O O . PHE A 1 107 ? 8.215 -2.236 -11.995 1.00 89.50 107 PHE A O 1
ATOM 831 N N . LEU A 1 108 ? 8.279 -0.148 -12.792 1.00 91.00 108 LEU A N 1
ATOM 832 C CA . LEU A 1 108 ? 9.235 0.314 -11.784 1.00 91.00 108 LEU A CA 1
ATOM 833 C C . LEU A 1 108 ? 8.662 0.258 -10.365 1.00 91.00 108 LEU A C 1
ATOM 835 O O . LEU A 1 108 ? 9.397 -0.042 -9.428 1.00 91.00 108 LEU A O 1
ATOM 839 N N . CYS A 1 109 ? 7.378 0.563 -10.184 1.00 90.25 109 CYS A N 1
ATOM 840 C CA . CYS A 1 109 ? 6.711 0.422 -8.894 1.00 90.25 109 CYS A CA 1
ATOM 841 C C . CYS A 1 109 ? 6.690 -1.043 -8.438 1.00 90.25 109 CYS A C 1
ATOM 843 O O . CYS A 1 109 ? 7.053 -1.306 -7.292 1.00 90.25 109 CYS A O 1
ATOM 845 N N . ASP A 1 110 ? 6.341 -1.975 -9.325 1.00 87.44 110 ASP A N 1
ATOM 846 C CA . ASP A 1 110 ? 6.283 -3.412 -9.033 1.00 87.44 110 ASP A CA 1
ATOM 847 C C . ASP A 1 110 ? 7.661 -3.962 -8.647 1.00 87.44 110 ASP A C 1
ATOM 849 O O . ASP A 1 110 ? 7.818 -4.602 -7.606 1.00 87.44 110 ASP A O 1
ATOM 853 N N . GLU A 1 111 ? 8.697 -3.619 -9.412 1.00 89.75 111 GLU A N 1
ATOM 854 C CA . GLU A 1 111 ? 10.078 -3.988 -9.090 1.00 89.75 111 GLU A CA 1
ATOM 855 C C . GLU A 1 111 ? 10.530 -3.404 -7.745 1.00 89.75 111 GLU A C 1
ATOM 857 O O . GLU A 1 111 ? 11.153 -4.088 -6.931 1.00 89.75 111 GLU A O 1
ATOM 862 N N . VAL A 1 112 ? 10.188 -2.144 -7.453 1.00 91.62 112 VAL A N 1
ATOM 863 C CA . VAL A 1 112 ? 10.534 -1.537 -6.162 1.00 91.62 112 VAL A CA 1
ATOM 864 C C . VAL A 1 112 ? 9.794 -2.208 -4.999 1.00 91.62 112 VAL A C 1
ATOM 866 O O . VAL A 1 112 ? 10.383 -2.356 -3.924 1.00 91.62 112 VAL A O 1
ATOM 869 N N . LEU A 1 113 ? 8.544 -2.646 -5.180 1.00 87.50 113 LEU A N 1
ATOM 870 C CA . LEU A 1 113 ? 7.798 -3.415 -4.170 1.00 87.50 113 LEU A CA 1
ATOM 871 C C . LEU A 1 113 ? 8.494 -4.738 -3.816 1.00 87.50 113 LEU A C 1
ATOM 873 O O . LEU A 1 113 ? 8.365 -5.211 -2.683 1.00 87.50 113 LEU A O 1
ATOM 877 N N . CYS A 1 114 ? 9.285 -5.287 -4.739 1.00 86.31 114 CYS A N 1
ATOM 878 C CA . CYS A 1 114 ? 10.099 -6.481 -4.530 1.00 86.31 114 CYS A CA 1
ATOM 879 C C . CYS A 1 114 ? 11.440 -6.220 -3.818 1.00 86.31 114 CYS A C 1
ATOM 881 O O . CYS A 1 114 ? 12.099 -7.183 -3.418 1.00 86.31 114 CYS A O 1
ATOM 883 N N . THR A 1 115 ? 11.833 -4.965 -3.585 1.00 89.31 115 THR A N 1
ATOM 884 C CA . THR A 1 115 ? 13.091 -4.652 -2.882 1.00 89.31 115 THR A CA 1
ATOM 885 C C . THR A 1 115 ? 13.005 -4.940 -1.383 1.00 89.31 115 THR A C 1
ATOM 887 O O . THR A 1 115 ? 11.977 -4.692 -0.742 1.00 89.31 115 THR A O 1
ATOM 890 N N . GLU A 1 116 ? 14.099 -5.411 -0.780 1.00 90.19 116 GLU A N 1
ATOM 891 C CA . GLU A 1 116 ? 14.205 -5.643 0.667 1.00 90.19 116 GLU A CA 1
ATOM 892 C C . GLU A 1 116 ? 13.894 -4.368 1.454 1.00 90.19 116 GLU A C 1
ATOM 894 O O . GLU A 1 116 ? 13.164 -4.388 2.452 1.00 90.19 116 GLU A O 1
ATOM 899 N N . LYS A 1 117 ? 14.400 -3.226 0.982 1.00 88.88 117 LYS A N 1
ATOM 900 C CA . LYS A 1 117 ? 14.207 -1.943 1.660 1.00 88.88 117 LYS A CA 1
ATOM 901 C C . LYS A 1 117 ? 12.735 -1.544 1.753 1.00 88.88 117 LYS A C 1
ATOM 903 O O . LYS A 1 117 ? 12.309 -1.077 2.812 1.00 88.88 117 LYS A O 1
ATOM 908 N N . LEU A 1 118 ? 11.962 -1.678 0.672 1.00 88.94 118 LEU A N 1
ATOM 909 C CA . LEU A 1 118 ? 10.545 -1.320 0.722 1.00 88.94 118 LEU A CA 1
ATOM 910 C C . LEU A 1 118 ? 9.732 -2.387 1.460 1.00 88.94 118 LEU A C 1
ATOM 912 O O . LEU A 1 118 ? 8.893 -2.030 2.284 1.00 88.94 118 LEU A O 1
ATOM 916 N N . ARG A 1 119 ? 10.029 -3.675 1.246 1.00 87.88 119 ARG A N 1
ATOM 917 C CA . ARG A 1 119 ? 9.371 -4.790 1.942 1.00 87.88 119 ARG A CA 1
ATOM 918 C C . ARG A 1 119 ? 9.513 -4.671 3.462 1.00 87.88 119 ARG A C 1
ATOM 920 O O . ARG A 1 119 ? 8.511 -4.616 4.166 1.00 87.88 119 ARG A O 1
ATOM 927 N N . SER A 1 120 ? 10.738 -4.505 3.961 1.00 89.69 120 SER A N 1
ATOM 928 C CA . SER A 1 120 ? 11.006 -4.332 5.397 1.00 89.69 120 SER A CA 1
ATOM 929 C C . SER A 1 120 ? 10.364 -3.066 5.976 1.00 89.69 120 SER A C 1
ATOM 931 O O . SER A 1 120 ? 9.906 -3.060 7.122 1.00 89.69 120 SER A O 1
ATOM 933 N N . TRP A 1 121 ? 10.286 -1.980 5.197 1.00 89.25 121 TRP A N 1
ATOM 934 C CA . TRP A 1 121 ? 9.582 -0.768 5.615 1.00 89.25 121 TRP A CA 1
ATOM 935 C C . TRP A 1 121 ? 8.072 -1.002 5.753 1.00 89.25 121 TRP A C 1
ATOM 937 O O . TRP A 1 121 ? 7.501 -0.595 6.769 1.00 89.25 121 TRP A O 1
ATOM 947 N N . THR A 1 122 ? 7.454 -1.674 4.778 1.00 86.75 122 THR A N 1
ATOM 948 C CA . THR A 1 122 ? 6.038 -2.084 4.775 1.00 86.75 122 THR A CA 1
ATOM 949 C C . THR A 1 122 ? 5.736 -2.972 5.978 1.00 86.75 122 THR A C 1
ATOM 951 O O . THR A 1 122 ? 4.830 -2.664 6.753 1.00 86.75 122 THR A O 1
ATOM 954 N N . ASP A 1 123 ? 6.555 -3.998 6.215 1.00 88.00 123 ASP A N 1
ATOM 955 C CA . ASP A 1 123 ? 6.398 -4.908 7.353 1.00 88.00 123 ASP A CA 1
ATOM 956 C C . ASP A 1 123 ? 6.496 -4.148 8.682 1.00 88.00 123 ASP A C 1
ATOM 958 O O . ASP A 1 123 ? 5.654 -4.301 9.565 1.00 88.00 123 ASP A O 1
ATOM 962 N N . ARG A 1 124 ? 7.451 -3.217 8.804 1.00 89.31 124 ARG A N 1
ATOM 963 C CA . ARG A 1 124 ? 7.572 -2.358 9.990 1.00 89.31 124 ARG A CA 1
ATOM 964 C C . ARG A 1 124 ? 6.363 -1.440 10.185 1.00 89.31 124 ARG A C 1
ATOM 966 O O . ARG A 1 124 ? 5.983 -1.190 11.332 1.00 89.31 124 ARG A O 1
ATOM 973 N N . GLN A 1 125 ? 5.784 -0.883 9.117 1.00 85.44 125 GLN A N 1
ATOM 974 C CA . GLN A 1 125 ? 4.555 -0.084 9.233 1.00 85.44 125 GLN A CA 1
ATOM 975 C C . GLN A 1 125 ? 3.372 -0.951 9.662 1.00 85.44 125 GLN A C 1
ATOM 977 O O . GLN A 1 125 ? 2.596 -0.520 10.518 1.00 85.44 125 GLN A O 1
ATOM 982 N N . ASN A 1 126 ? 3.271 -2.169 9.124 1.00 85.56 126 ASN A N 1
ATOM 983 C CA . ASN A 1 126 ? 2.248 -3.130 9.506 1.00 85.56 126 ASN A CA 1
ATOM 984 C C . ASN A 1 126 ? 2.357 -3.506 10.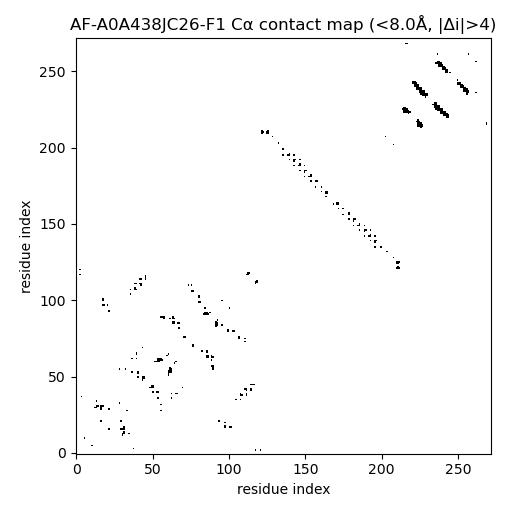989 1.00 85.56 126 ASN A C 1
ATOM 986 O O . ASN A 1 126 ? 1.385 -3.342 11.721 1.00 85.56 126 ASN A O 1
ATOM 990 N N . SER A 1 127 ? 3.542 -3.885 11.479 1.00 87.94 127 SER A N 1
ATOM 991 C CA . SER A 1 127 ? 3.734 -4.234 12.896 1.00 87.94 127 SER A CA 1
ATOM 992 C C . SER A 1 127 ? 3.316 -3.097 13.829 1.00 87.94 127 SER A C 1
ATOM 994 O O . SER A 1 127 ? 2.536 -3.306 14.754 1.00 87.94 127 SER A O 1
ATOM 996 N N . LYS A 1 128 ? 3.721 -1.856 13.526 1.00 87.25 128 LYS A N 1
ATOM 997 C CA . LYS A 1 128 ? 3.300 -0.672 14.297 1.00 87.25 128 LYS A CA 1
ATOM 998 C C . LYS A 1 128 ? 1.797 -0.420 14.239 1.00 87.25 128 LYS A C 1
ATOM 1000 O O . LYS A 1 128 ? 1.238 0.207 15.137 1.00 87.25 128 LYS A O 1
ATOM 1005 N N . PHE A 1 129 ? 1.140 -0.766 13.137 1.00 84.38 129 PHE A N 1
ATOM 1006 C CA . PHE A 1 129 ? -0.309 -0.654 13.026 1.00 84.38 129 PHE A CA 1
ATOM 1007 C C . PHE A 1 129 ? -0.999 -1.718 13.885 1.00 84.38 129 PHE A C 1
ATOM 1009 O O . PHE A 1 129 ? -1.854 -1.365 14.694 1.00 84.38 129 PHE A O 1
ATOM 1016 N N . VAL A 1 130 ? -0.577 -2.979 13.775 1.00 84.75 130 VAL A N 1
ATOM 1017 C CA . VAL A 1 130 ? -1.115 -4.109 14.547 1.00 84.75 130 VAL A CA 1
ATOM 1018 C C . VAL A 1 130 ? -0.950 -3.893 16.053 1.00 84.75 130 VAL A C 1
ATOM 1020 O O . VAL A 1 130 ? -1.912 -4.084 16.796 1.00 84.75 130 VAL A O 1
ATOM 1023 N N . GLU A 1 131 ? 0.215 -3.429 16.511 1.00 88.81 131 GLU A N 1
ATOM 1024 C CA . GLU A 1 131 ? 0.454 -3.107 17.926 1.00 88.81 131 GLU A CA 1
ATOM 1025 C C . GLU A 1 131 ? -0.498 -2.018 18.427 1.00 88.81 131 GLU A C 1
ATOM 1027 O O . GLU A 1 131 ? -1.210 -2.226 19.408 1.00 88.81 131 GLU A O 1
ATOM 1032 N N . ARG A 1 132 ? -0.611 -0.895 17.703 1.00 84.38 132 ARG A N 1
ATOM 1033 C CA . ARG A 1 132 ? -1.547 0.186 18.060 1.00 84.38 132 ARG A CA 1
ATOM 1034 C C . ARG A 1 132 ? -2.997 -0.294 18.100 1.00 84.38 132 ARG A C 1
ATOM 1036 O O . ARG A 1 132 ? -3.754 0.112 18.980 1.00 84.38 132 ARG A O 1
ATOM 1043 N N . VAL A 1 133 ? -3.384 -1.162 17.163 1.00 83.25 133 VAL A N 1
ATOM 1044 C CA . VAL A 1 133 ? -4.716 -1.780 17.133 1.00 83.25 133 VAL A CA 1
ATOM 1045 C C . VAL A 1 133 ? -4.949 -2.634 18.373 1.00 83.25 133 VAL A C 1
ATOM 1047 O O . VAL A 1 133 ? -6.011 -2.537 18.991 1.00 83.25 133 VAL A O 1
ATOM 1050 N N . LYS A 1 134 ? -3.973 -3.469 18.735 1.00 87.25 134 LYS A N 1
ATOM 1051 C CA . LYS A 1 134 ? -4.036 -4.347 19.904 1.00 87.25 134 LYS A CA 1
ATOM 1052 C C . LYS A 1 134 ? -4.155 -3.536 21.194 1.00 87.25 134 LYS A C 1
ATOM 1054 O O . LYS A 1 134 ? -5.106 -3.747 21.940 1.00 87.25 134 LYS A O 1
ATOM 1059 N N . GLU A 1 135 ? -3.276 -2.559 21.402 1.00 88.69 135 GLU A N 1
ATOM 1060 C CA . GLU A 1 135 ? -3.289 -1.693 22.588 1.00 88.69 135 GLU A CA 1
ATOM 1061 C C . GLU A 1 135 ? -4.623 -0.951 22.751 1.00 88.69 135 GLU A C 1
ATOM 1063 O O . GLU A 1 135 ? -5.179 -0.866 23.847 1.00 88.69 135 GLU A O 1
ATOM 1068 N N . ALA A 1 136 ? -5.174 -0.417 21.659 1.00 85.69 136 ALA A N 1
ATOM 1069 C CA . ALA A 1 136 ? -6.464 0.262 21.693 1.00 85.69 136 ALA A CA 1
ATOM 1070 C C . ALA A 1 136 ? -7.619 -0.702 22.016 1.00 85.69 136 ALA A C 1
ATOM 1072 O O . ALA A 1 136 ? -8.495 -0.360 22.813 1.00 85.69 136 ALA A O 1
ATOM 1073 N N . LYS A 1 137 ? -7.616 -1.920 21.453 1.00 86.44 137 LYS A N 1
ATOM 1074 C CA . LYS A 1 137 ? -8.607 -2.959 21.787 1.00 86.44 137 LYS A CA 1
ATOM 1075 C C . LYS A 1 137 ? -8.528 -3.358 23.261 1.00 86.44 137 LYS A C 1
ATOM 1077 O O . LYS A 1 137 ? -9.568 -3.462 23.906 1.00 86.44 137 LYS A O 1
ATOM 1082 N N . GLU A 1 138 ? -7.326 -3.534 23.802 1.00 90.25 138 GLU A N 1
ATOM 1083 C CA . GLU A 1 138 ? -7.107 -3.862 25.216 1.00 90.25 138 GLU A CA 1
ATOM 1084 C C . GLU A 1 138 ? -7.623 -2.755 26.144 1.00 90.25 138 GLU A C 1
ATOM 1086 O O . GLU A 1 138 ? -8.323 -3.051 27.111 1.00 90.25 138 GLU A O 1
ATOM 1091 N N . LYS A 1 139 ? -7.388 -1.476 25.816 1.00 88.06 139 LYS A N 1
ATOM 1092 C CA . LYS A 1 139 ? -7.942 -0.337 26.575 1.00 88.06 139 LYS A CA 1
ATOM 1093 C C . LYS A 1 139 ? -9.471 -0.325 26.578 1.00 88.06 139 LYS A C 1
ATOM 1095 O O . LYS A 1 139 ? -10.083 -0.111 27.624 1.00 88.06 139 LYS A O 1
ATOM 1100 N N . VAL A 1 140 ? -10.095 -0.584 25.427 1.00 87.38 140 VAL A N 1
ATOM 1101 C CA . VAL A 1 140 ? -11.561 -0.663 25.318 1.00 87.38 140 VAL A CA 1
ATOM 1102 C C . VAL A 1 140 ? -12.112 -1.839 26.127 1.00 87.38 140 VAL A C 1
ATOM 1104 O O . VAL A 1 140 ? -13.116 -1.679 26.824 1.00 87.38 140 VAL A O 1
ATOM 1107 N N . LEU A 1 141 ? -11.461 -3.004 26.072 1.00 89.94 141 LEU A N 1
ATOM 1108 C CA . LEU A 1 141 ? -11.847 -4.177 26.861 1.00 89.94 141 LEU A CA 1
ATOM 1109 C C . LEU A 1 141 ? -11.732 -3.902 28.364 1.00 89.94 141 LEU A C 1
ATOM 1111 O O . LEU A 1 141 ? -12.710 -4.090 29.083 1.00 89.94 141 LEU A O 1
ATOM 1115 N N . ALA A 1 142 ? -10.607 -3.351 28.822 1.00 91.62 142 ALA A N 1
ATOM 1116 C CA . ALA A 1 142 ? -10.401 -3.003 30.225 1.00 91.62 142 ALA A CA 1
ATOM 1117 C C . ALA A 1 142 ? -11.452 -2.002 30.741 1.00 91.62 142 ALA A C 1
ATOM 1119 O O . ALA A 1 142 ? -12.006 -2.180 31.828 1.00 91.62 142 ALA A O 1
ATOM 1120 N N . ALA A 1 143 ? -11.792 -0.977 29.950 1.00 88.88 143 ALA A N 1
ATOM 1121 C CA . ALA A 1 143 ? -12.838 -0.019 30.311 1.00 88.88 143 ALA A CA 1
ATOM 1122 C C . ALA A 1 143 ? -14.235 -0.672 30.365 1.00 88.88 143 ALA A C 1
ATOM 1124 O O . ALA A 1 143 ? -15.036 -0.379 31.259 1.00 88.88 143 ALA A O 1
ATOM 1125 N N . LYS A 1 144 ? -14.525 -1.604 29.445 1.00 87.44 144 LYS A N 1
ATOM 1126 C CA . LYS A 1 144 ? -15.776 -2.376 29.430 1.00 87.44 144 LYS A CA 1
ATOM 1127 C C . LYS A 1 144 ? -15.897 -3.286 30.657 1.00 87.44 144 LYS A C 1
ATOM 1129 O O . LYS A 1 144 ? -16.971 -3.340 31.262 1.00 87.44 144 LYS A O 1
ATOM 1134 N N . ASP A 1 145 ? -14.809 -3.937 31.057 1.00 92.12 145 ASP A N 1
ATOM 1135 C CA . ASP A 1 145 ? -14.765 -4.797 32.241 1.00 92.12 145 ASP A CA 1
ATOM 1136 C C . ASP A 1 145 ? -14.888 -3.987 33.535 1.00 92.12 145 ASP A C 1
ATOM 1138 O O . ASP A 1 145 ? -15.678 -4.353 34.408 1.00 92.12 145 ASP A O 1
ATOM 1142 N N . LYS A 1 146 ? -14.227 -2.822 33.626 1.00 90.44 146 LYS A N 1
ATOM 1143 C CA . LYS A 1 146 ? -14.402 -1.875 34.743 1.00 90.44 146 LYS A CA 1
ATOM 1144 C C . LYS A 1 146 ? -15.866 -1.455 34.884 1.00 90.44 146 LYS A C 1
ATOM 1146 O O . LYS A 1 146 ? -16.424 -1.537 35.977 1.00 90.44 146 LYS A O 1
ATOM 1151 N N . LYS A 1 147 ? -16.530 -1.078 33.784 1.00 85.62 147 LYS A N 1
ATOM 1152 C CA . LYS A 1 147 ? -17.967 -0.746 33.783 1.00 85.62 147 LYS A CA 1
ATOM 1153 C C . LYS A 1 147 ? -18.825 -1.921 34.263 1.00 85.62 147 LYS A C 1
ATOM 1155 O O . LYS A 1 147 ? -19.745 -1.718 35.057 1.00 85.62 147 LYS A O 1
ATOM 1160 N N . LYS A 1 148 ? -18.546 -3.142 33.794 1.00 90.88 148 LYS A N 1
ATOM 1161 C CA . LYS A 1 148 ? -19.283 -4.349 34.201 1.00 90.88 148 LYS A CA 1
ATOM 1162 C C . LYS A 1 148 ? -19.120 -4.621 35.699 1.00 90.88 148 LYS A C 1
ATOM 1164 O O . LYS A 1 148 ? -20.120 -4.851 36.374 1.00 90.88 148 LYS A O 1
ATOM 1169 N N . LEU A 1 149 ? -17.896 -4.523 36.218 1.00 92.19 149 LEU A N 1
ATOM 1170 C CA . LEU A 1 149 ? -17.591 -4.712 37.637 1.00 92.19 149 LEU A CA 1
ATOM 1171 C C . LEU A 1 149 ? -18.311 -3.685 38.520 1.00 92.19 149 LEU A C 1
ATOM 1173 O O . LEU A 1 149 ? -18.919 -4.062 39.517 1.00 92.19 149 LEU A O 1
ATOM 1177 N N . MET A 1 150 ? -18.294 -2.400 38.147 1.00 86.50 150 MET A N 1
ATOM 1178 C CA . MET A 1 150 ? -18.986 -1.357 38.919 1.00 86.50 150 MET A CA 1
ATOM 1179 C C . MET A 1 150 ? -20.507 -1.535 38.894 1.00 86.50 150 MET A C 1
ATOM 1181 O O . MET A 1 150 ? -21.170 -1.337 39.910 1.00 86.50 150 MET A O 1
ATOM 1185 N N . LYS A 1 151 ? -21.070 -1.975 37.761 1.00 87.62 151 LYS A N 1
ATOM 1186 C CA . LYS A 1 151 ? -22.498 -2.302 37.668 1.00 87.62 151 LYS A CA 1
ATOM 1187 C C . LYS A 1 151 ? -22.874 -3.477 38.577 1.00 87.62 151 LYS A C 1
ATOM 1189 O O . LYS A 1 151 ? -23.915 -3.407 39.222 1.00 87.62 151 LYS A O 1
ATOM 1194 N N . GLN A 1 152 ? -22.034 -4.512 38.652 1.00 90.69 152 GLN A N 1
ATOM 1195 C CA . GLN A 1 152 ? -22.252 -5.639 39.564 1.00 90.69 152 GLN A CA 1
ATOM 1196 C C . GLN A 1 152 ? -22.206 -5.180 41.025 1.00 90.69 152 GLN A C 1
ATOM 1198 O O . GLN A 1 152 ? -23.143 -5.441 41.770 1.00 90.69 152 GLN A O 1
ATOM 1203 N N . LYS A 1 153 ? -21.188 -4.396 41.410 1.00 89.81 153 LYS A N 1
ATOM 1204 C CA . LYS A 1 153 ? -21.092 -3.823 42.764 1.00 89.81 153 LYS A CA 1
ATOM 1205 C C . LYS A 1 153 ? -22.321 -2.998 43.142 1.00 89.81 153 LYS A C 1
ATOM 1207 O O . LYS A 1 153 ? -22.792 -3.094 44.269 1.00 89.81 153 LYS A O 1
ATOM 1212 N N . LEU A 1 154 ? -22.852 -2.208 42.205 1.00 88.75 154 LEU A N 1
ATOM 1213 C CA . LEU A 1 154 ? -24.083 -1.450 42.428 1.00 88.75 154 LEU A CA 1
ATOM 1214 C C . LEU A 1 154 ? -25.265 -2.381 42.716 1.00 88.75 154 LEU A C 1
ATOM 1216 O O . LEU A 1 154 ? -26.028 -2.116 43.640 1.00 88.75 154 LEU A O 1
ATOM 1220 N N . GLN A 1 155 ? -25.419 -3.459 41.946 1.00 87.50 155 GLN A N 1
ATOM 1221 C CA . GLN A 1 155 ? -26.487 -4.440 42.154 1.00 87.50 155 GLN A CA 1
ATOM 1222 C C . GLN A 1 155 ? -26.358 -5.139 43.510 1.00 87.50 155 GLN A C 1
ATOM 1224 O O . GLN A 1 155 ? -27.342 -5.203 44.244 1.00 87.50 155 GLN A O 1
ATOM 1229 N N . ASP A 1 156 ? -25.153 -5.588 43.863 1.00 88.56 156 ASP A N 1
ATOM 1230 C CA . ASP A 1 156 ? -24.890 -6.290 45.120 1.00 88.56 156 ASP A CA 1
ATOM 1231 C C . ASP A 1 156 ? -25.172 -5.390 46.335 1.00 88.56 156 ASP A C 1
ATOM 1233 O O . ASP A 1 156 ? -25.816 -5.815 47.293 1.00 88.56 156 ASP A O 1
ATOM 1237 N N . GLU A 1 157 ? -24.742 -4.125 46.293 1.00 85.19 157 GLU A N 1
ATOM 1238 C CA . GLU A 1 157 ? -24.952 -3.184 47.399 1.00 85.19 157 GLU A CA 1
ATOM 1239 C C . GLU A 1 157 ? -26.418 -2.745 47.515 1.00 85.19 157 GLU A C 1
ATOM 1241 O O . GLU A 1 157 ? -26.947 -2.612 48.617 1.00 85.19 157 GLU A O 1
ATOM 1246 N N . THR A 1 158 ? -27.117 -2.611 46.384 1.00 82.69 158 THR A N 1
ATOM 1247 C CA . THR A 1 158 ? -28.565 -2.347 46.382 1.00 82.69 158 THR A CA 1
ATOM 1248 C C . THR A 1 158 ? -29.335 -3.534 46.972 1.00 82.69 158 THR A C 1
ATOM 1250 O O . THR A 1 158 ? -30.256 -3.338 47.761 1.00 82.69 158 THR A O 1
ATOM 1253 N N . ALA A 1 159 ? -28.942 -4.771 46.648 1.00 84.88 159 ALA A N 1
ATOM 1254 C CA . ALA A 1 159 ? -29.552 -5.974 47.213 1.00 84.88 159 ALA A CA 1
ATOM 1255 C C . ALA A 1 159 ? -29.342 -6.064 48.734 1.00 84.88 159 ALA A C 1
ATOM 1257 O O . ALA A 1 159 ? -30.291 -6.348 49.465 1.00 84.88 159 ALA A O 1
ATOM 1258 N N . LYS A 1 160 ? -28.134 -5.759 49.228 1.00 84.12 160 LYS A N 1
ATOM 1259 C CA . LYS A 1 160 ? -27.857 -5.686 50.674 1.00 84.12 160 LYS A CA 1
ATOM 1260 C C . LYS A 1 160 ? -28.710 -4.633 51.375 1.00 84.12 160 LYS A C 1
ATOM 1262 O O . LYS A 1 160 ? -29.272 -4.930 52.426 1.00 84.12 160 LYS A O 1
ATOM 1267 N N . ALA A 1 161 ? -28.847 -3.444 50.785 1.00 77.19 161 ALA A N 1
ATOM 1268 C CA . ALA A 1 161 ? -29.679 -2.378 51.340 1.00 77.19 161 ALA A CA 1
ATOM 1269 C C . ALA A 1 161 ? -31.152 -2.814 51.472 1.00 77.19 161 ALA A C 1
ATOM 1271 O O . ALA A 1 161 ? -31.766 -2.585 52.512 1.00 77.19 161 ALA A O 1
ATOM 1272 N N . ILE A 1 162 ? -31.695 -3.516 50.468 1.00 78.00 162 ILE A N 1
ATOM 1273 C CA . ILE A 1 162 ? -33.064 -4.066 50.501 1.00 78.00 162 ILE A CA 1
ATOM 1274 C C . ILE A 1 162 ? -33.216 -5.118 51.615 1.00 78.00 162 ILE A C 1
ATOM 1276 O O . ILE A 1 162 ? -34.203 -5.108 52.349 1.00 78.00 162 ILE A O 1
ATOM 1280 N N . ILE A 1 163 ? -32.237 -6.016 51.782 1.00 78.50 163 ILE A N 1
ATOM 1281 C CA . ILE A 1 163 ? -32.263 -7.046 52.837 1.00 78.50 163 ILE A CA 1
ATOM 1282 C C . ILE A 1 163 ? -32.205 -6.408 54.237 1.00 78.50 163 ILE A C 1
ATOM 1284 O O . ILE A 1 163 ? -32.967 -6.798 55.126 1.00 78.50 163 ILE A O 1
ATOM 1288 N N . ALA A 1 164 ? -31.347 -5.404 54.438 1.00 70.56 164 ALA A N 1
ATOM 1289 C CA . ALA A 1 164 ? -31.232 -4.681 55.706 1.00 70.56 164 ALA A CA 1
ATOM 1290 C C . ALA A 1 164 ? -32.527 -3.929 56.062 1.00 70.56 164 ALA A C 1
ATOM 1292 O O . ALA A 1 164 ? -32.956 -3.949 57.217 1.00 70.56 164 ALA A O 1
ATOM 1293 N N . GLN A 1 165 ? -33.199 -3.349 55.063 1.00 65.25 165 GLN A N 1
ATOM 1294 C CA . GLN A 1 165 ? -34.468 -2.634 55.228 1.00 65.25 165 GLN A CA 1
ATOM 1295 C C . GLN A 1 165 ? -35.602 -3.540 55.737 1.00 65.25 165 GLN A C 1
ATOM 1297 O O . GLN A 1 165 ? -36.416 -3.103 56.547 1.00 65.25 165 GLN A O 1
ATOM 1302 N N . ASN A 1 166 ? -35.613 -4.816 55.333 1.00 64.44 166 ASN A N 1
ATOM 1303 C CA . ASN A 1 166 ? -36.567 -5.818 55.824 1.00 64.44 166 ASN A CA 1
ATOM 1304 C C . ASN A 1 166 ? -36.266 -6.308 57.255 1.00 64.44 166 ASN A C 1
ATOM 1306 O O . ASN A 1 166 ? -37.116 -6.949 57.868 1.00 64.44 166 ASN A O 1
ATOM 1310 N N . SER A 1 167 ? -35.066 -6.031 57.780 1.00 60.59 167 SER A N 1
ATOM 1311 C CA . SER A 1 167 ? -34.569 -6.579 59.050 1.00 60.59 167 SER A CA 1
ATOM 1312 C C . SER A 1 167 ? -34.576 -5.552 60.194 1.00 60.59 167 SER A C 1
ATOM 1314 O O . SER A 1 167 ? -34.829 -5.925 61.337 1.00 60.59 167 SER A O 1
ATOM 1316 N N . ALA A 1 168 ? -34.315 -4.264 59.913 1.00 55.44 168 ALA A N 1
ATOM 1317 C CA . ALA A 1 168 ? -34.395 -3.171 60.891 1.00 55.44 168 ALA A CA 1
ATOM 1318 C C . ALA A 1 168 ? -34.447 -1.778 60.205 1.00 55.44 168 ALA A C 1
ATOM 1320 O O . ALA A 1 168 ? -33.520 -1.435 59.470 1.00 55.44 168 ALA A O 1
ATOM 1321 N N . PRO A 1 169 ? -35.442 -0.909 60.492 1.00 56.25 169 PRO A N 1
ATOM 1322 C CA . PRO A 1 169 ? -35.601 0.401 59.833 1.00 56.25 169 PRO A CA 1
ATOM 1323 C C . PRO A 1 169 ? -34.488 1.437 60.085 1.00 56.25 169 PRO A C 1
ATOM 1325 O O . PRO A 1 169 ? -34.467 2.479 59.438 1.00 56.25 169 PRO A O 1
ATOM 1328 N N . ILE A 1 170 ? -33.572 1.200 61.029 1.00 51.69 170 ILE A N 1
ATOM 1329 C CA . ILE A 1 170 ? -32.600 2.211 61.494 1.00 51.69 170 ILE A CA 1
ATOM 1330 C C . ILE A 1 170 ? -31.319 2.240 60.624 1.00 51.69 170 ILE A C 1
ATOM 1332 O O . ILE A 1 170 ? -30.630 3.254 60.584 1.00 51.69 170 ILE A O 1
ATOM 1336 N N . LEU A 1 171 ? -31.034 1.190 59.839 1.00 52.22 171 LEU A N 1
ATOM 1337 C CA . LEU A 1 171 ? -29.820 1.072 59.001 1.00 52.22 171 LEU A CA 1
ATOM 1338 C C . LEU A 1 171 ? -29.897 1.800 57.639 1.00 52.22 171 LEU A C 1
ATOM 1340 O O . LEU A 1 171 ? -28.936 1.802 56.872 1.00 52.22 171 LEU A O 1
ATOM 1344 N N . ILE A 1 172 ? -31.026 2.447 57.327 1.00 51.66 172 ILE A N 1
ATOM 1345 C CA . ILE A 1 172 ? -31.296 3.094 56.025 1.00 51.66 172 ILE A CA 1
ATOM 1346 C C . ILE A 1 172 ? -30.282 4.218 55.721 1.00 51.66 172 ILE A C 1
ATOM 1348 O O . ILE A 1 172 ? -29.911 4.428 54.567 1.00 51.66 172 ILE A O 1
ATOM 1352 N N . SER A 1 173 ? -29.777 4.905 56.752 1.00 55.78 173 SER A N 1
ATOM 1353 C CA . SER A 1 173 ? -28.888 6.067 56.602 1.00 55.78 173 SER A CA 1
ATOM 1354 C C . SER A 1 173 ? -27.468 5.732 56.123 1.00 55.78 173 SER A C 1
ATOM 1356 O O . SER A 1 173 ? -26.796 6.617 55.594 1.00 55.78 173 SER A O 1
ATOM 1358 N N . GLU A 1 174 ? -26.977 4.505 56.316 1.00 62.16 174 GLU A N 1
ATOM 1359 C CA . GLU A 1 174 ? -25.572 4.160 56.024 1.00 62.16 174 GLU A CA 1
ATOM 1360 C C . GLU A 1 174 ? -25.365 3.650 54.586 1.00 62.16 174 GLU A C 1
ATOM 1362 O O . GLU A 1 174 ? -24.299 3.840 53.992 1.00 62.16 174 GLU A O 1
ATOM 1367 N N . HIS A 1 175 ? -26.399 3.060 53.977 1.00 68.06 175 HIS A N 1
ATOM 1368 C CA . HIS A 1 175 ? -26.309 2.507 52.622 1.00 68.06 175 HIS A CA 1
ATOM 1369 C C . HIS A 1 175 ? -26.571 3.546 51.516 1.00 68.06 175 HIS A C 1
ATOM 1371 O O . HIS A 1 175 ? -25.982 3.447 50.439 1.00 68.06 175 HIS A O 1
ATOM 1377 N N . GLU A 1 176 ? -27.378 4.581 51.774 1.00 73.62 176 GLU A N 1
ATOM 1378 C CA . GLU A 1 176 ? -27.681 5.681 50.836 1.00 73.62 176 GLU A CA 1
ATOM 1379 C C . GLU A 1 176 ? -26.427 6.416 50.292 1.00 73.62 176 GLU A C 1
ATOM 1381 O O . GLU A 1 176 ? -26.291 6.545 49.064 1.00 73.62 176 GLU A O 1
ATOM 1386 N N . PRO A 1 177 ? -25.460 6.866 51.128 1.00 79.62 177 PRO A N 1
ATOM 1387 C CA . PRO A 1 177 ? -24.248 7.527 50.633 1.00 79.62 177 PRO A CA 1
ATOM 1388 C C . PRO A 1 177 ? -23.345 6.569 49.846 1.00 79.62 177 PRO A C 1
ATOM 1390 O O . PRO A 1 177 ? -22.719 6.967 48.861 1.00 79.62 177 PRO A O 1
ATOM 1393 N N . THR A 1 178 ? -23.318 5.291 50.231 1.00 77.88 178 THR A N 1
ATOM 1394 C CA . THR A 1 178 ? -22.519 4.246 49.578 1.00 77.88 178 THR A CA 1
ATOM 1395 C C . THR A 1 178 ? -23.064 3.923 48.185 1.00 77.88 178 THR A C 1
ATOM 1397 O O . THR A 1 178 ? -22.313 3.928 47.208 1.00 77.88 178 THR A O 1
ATOM 1400 N N . VAL A 1 179 ? -24.381 3.739 48.050 1.00 81.44 179 VAL A N 1
ATOM 1401 C CA . VAL A 1 179 ? -25.054 3.531 46.755 1.00 81.44 179 VAL A CA 1
ATOM 1402 C C . VAL A 1 179 ? -24.899 4.755 45.849 1.00 81.44 179 VAL A C 1
ATOM 1404 O O . VAL A 1 179 ? -24.621 4.608 44.657 1.00 81.44 179 VAL A O 1
ATOM 1407 N N . SER A 1 180 ? -25.031 5.967 46.396 1.00 83.25 180 SER A N 1
ATOM 1408 C CA . SER A 1 180 ? -24.846 7.215 45.641 1.00 83.25 180 SER A CA 1
ATOM 1409 C C . SER A 1 180 ? -23.422 7.354 45.100 1.00 83.25 180 SER A C 1
ATOM 1411 O O . SER A 1 180 ? -23.237 7.662 43.920 1.00 83.25 180 SER A O 1
ATOM 1413 N N . LYS A 1 181 ? -22.410 7.029 45.913 1.00 86.81 181 LYS A N 1
ATOM 1414 C CA . LYS A 1 181 ? -21.008 6.990 45.480 1.00 86.81 181 LYS A CA 1
ATOM 1415 C C . LYS A 1 181 ? -20.788 5.967 44.362 1.00 86.81 181 LYS A C 1
ATOM 1417 O O . LYS A 1 181 ? -20.232 6.314 43.321 1.00 86.81 181 LYS A O 1
ATOM 1422 N N . ILE A 1 182 ? -21.301 4.744 44.503 1.00 83.94 182 ILE A N 1
ATOM 1423 C CA . ILE A 1 182 ? -21.161 3.710 43.464 1.00 83.94 182 ILE A CA 1
ATOM 1424 C C . ILE A 1 182 ? -21.856 4.137 42.158 1.00 83.94 182 ILE A C 1
ATOM 1426 O O . ILE A 1 182 ? -21.314 3.912 41.077 1.00 83.94 182 ILE A O 1
ATOM 1430 N N . LYS A 1 183 ? -23.015 4.811 42.215 1.00 84.94 183 LYS A N 1
ATOM 1431 C CA . LYS A 1 183 ? -23.673 5.369 41.015 1.00 84.94 183 LYS A CA 1
ATOM 1432 C C . LYS A 1 183 ? -22.776 6.372 40.284 1.00 84.94 183 LYS A C 1
ATOM 1434 O O . LYS A 1 183 ? -22.692 6.314 39.057 1.00 84.94 183 LYS A O 1
ATOM 1439 N N . THR A 1 184 ? -22.085 7.253 41.013 1.00 88.19 184 THR A N 1
ATOM 1440 C CA . THR A 1 184 ? -21.127 8.190 40.398 1.00 88.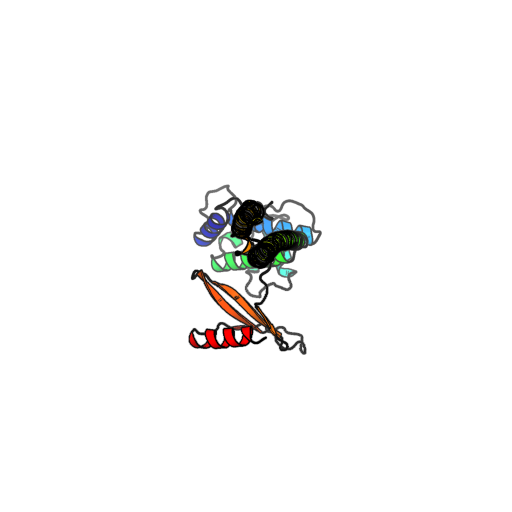19 184 THR A CA 1
ATOM 1441 C C . THR A 1 184 ? -19.937 7.467 39.766 1.00 88.19 184 THR A C 1
ATOM 1443 O O . THR A 1 184 ? -19.574 7.778 38.634 1.00 88.19 184 THR A O 1
ATOM 1446 N N . GLU A 1 185 ? -19.401 6.430 40.416 1.00 87.00 185 GLU A N 1
ATOM 1447 C CA . GLU A 1 185 ? -18.314 5.604 39.872 1.00 87.00 185 GLU A CA 1
ATOM 1448 C C . GLU A 1 185 ? -18.744 4.825 38.614 1.00 87.00 185 GLU A C 1
ATOM 1450 O O . GLU A 1 185 ? -17.968 4.699 37.665 1.00 87.00 185 GLU A O 1
ATOM 1455 N N . VAL A 1 186 ? -19.994 4.347 38.554 1.00 86.25 186 VAL A N 1
ATOM 1456 C CA . VAL A 1 186 ? -20.572 3.722 37.349 1.00 86.25 186 VAL A CA 1
ATOM 1457 C C . VAL A 1 186 ? -20.679 4.731 36.205 1.00 86.25 186 VAL A C 1
ATOM 1459 O O . VAL A 1 186 ? -20.327 4.400 35.071 1.00 86.25 186 VAL A O 1
ATOM 1462 N N . ALA A 1 187 ? -21.149 5.951 36.480 1.00 88.06 187 ALA A N 1
ATOM 1463 C CA . ALA A 1 187 ? -21.242 7.011 35.477 1.00 88.06 187 ALA A CA 1
ATOM 1464 C C . ALA A 1 187 ? -19.854 7.416 34.955 1.00 88.06 187 ALA A C 1
ATOM 1466 O O . ALA A 1 187 ? -19.665 7.544 33.745 1.00 88.06 187 ALA A O 1
ATOM 1467 N N . GLN A 1 188 ? -18.866 7.521 35.845 1.00 90.12 188 GLN A N 1
ATOM 1468 C CA . GLN A 1 188 ? -17.478 7.787 35.478 1.00 90.12 188 GLN A CA 1
ATOM 1469 C C . GLN A 1 188 ? -16.892 6.654 34.623 1.00 90.12 188 GLN A C 1
ATOM 1471 O O . GLN A 1 188 ? -16.366 6.916 33.546 1.00 90.12 188 GLN A O 1
ATOM 1476 N N . ALA A 1 189 ? -17.045 5.390 35.031 1.00 85.19 189 ALA A N 1
ATOM 1477 C CA . ALA A 1 189 ? -16.576 4.244 34.246 1.00 85.19 189 ALA A CA 1
ATOM 1478 C C . ALA A 1 189 ? -17.264 4.157 32.870 1.00 85.19 189 ALA A C 1
ATOM 1480 O O . ALA A 1 189 ? -16.665 3.714 31.890 1.00 85.19 189 ALA A O 1
ATOM 1481 N N . HIS A 1 190 ? -18.523 4.592 32.771 1.00 85.69 190 HIS A N 1
ATOM 1482 C CA . HIS A 1 190 ? -19.227 4.708 31.497 1.00 85.69 190 HIS A CA 1
ATOM 1483 C C . HIS A 1 190 ? -18.632 5.796 30.595 1.00 85.69 190 HIS A C 1
ATOM 1485 O O . HIS A 1 190 ? -18.474 5.566 29.395 1.00 85.69 190 HIS A O 1
ATOM 1491 N N . ALA A 1 191 ? -18.319 6.965 31.157 1.00 87.94 191 ALA A N 1
ATOM 1492 C CA . ALA A 1 191 ? -17.685 8.063 30.434 1.00 87.94 191 ALA A CA 1
ATOM 1493 C C . ALA A 1 191 ? -16.286 7.667 29.940 1.00 87.94 191 ALA A C 1
ATOM 1495 O O . ALA A 1 191 ? -16.015 7.795 28.750 1.00 87.94 191 ALA A O 1
ATOM 1496 N N . GLU A 1 192 ? -15.464 7.067 30.805 1.00 85.69 192 GLU A N 1
ATOM 1497 C CA . GLU A 1 192 ? -14.139 6.531 30.457 1.00 85.69 192 GLU A CA 1
ATOM 1498 C C . GLU A 1 192 ? -14.220 5.477 29.338 1.00 85.69 192 GLU A C 1
ATOM 1500 O O . GLU A 1 192 ? -13.389 5.458 28.434 1.00 85.69 192 GLU A O 1
ATOM 1505 N N . MET A 1 193 ? -15.244 4.613 29.344 1.00 87.56 193 MET A N 1
ATOM 1506 C CA . MET A 1 193 ? -15.477 3.647 28.262 1.00 87.56 193 MET A CA 1
ATOM 1507 C C . MET A 1 193 ? -15.807 4.341 26.934 1.00 87.56 193 MET A C 1
ATOM 1509 O O . MET A 1 193 ? -15.277 3.950 25.894 1.00 87.56 193 MET A O 1
ATOM 1513 N N . LEU A 1 194 ? -16.687 5.346 26.941 1.00 84.69 194 LEU A N 1
ATOM 1514 C CA . LEU A 1 194 ? -17.028 6.100 25.729 1.00 84.69 194 LEU A CA 1
ATOM 1515 C C . LEU A 1 194 ? -15.830 6.888 25.193 1.00 84.69 194 LEU A C 1
ATOM 1517 O O . LEU A 1 194 ? -15.630 6.934 23.981 1.00 84.69 194 LEU A O 1
ATOM 1521 N N . GLU A 1 195 ? -15.027 7.462 26.083 1.00 84.94 195 GLU A N 1
ATOM 1522 C CA . GLU A 1 195 ? -13.786 8.151 25.742 1.00 84.94 195 GLU A CA 1
ATOM 1523 C C . GLU A 1 195 ? -12.751 7.179 25.167 1.00 84.94 195 GLU A C 1
ATOM 1525 O O . GLU A 1 195 ? -12.187 7.439 24.111 1.00 84.94 195 GLU A O 1
ATOM 1530 N N . ALA A 1 196 ? -12.565 6.003 25.772 1.00 81.56 196 ALA A N 1
ATOM 1531 C CA . ALA A 1 196 ? -11.678 4.974 25.233 1.00 81.56 196 ALA A CA 1
ATOM 1532 C C . ALA A 1 196 ? -12.107 4.524 23.826 1.00 81.56 196 ALA A C 1
ATOM 1534 O O . ALA A 1 196 ? -11.255 4.343 22.959 1.00 81.56 196 ALA A O 1
ATOM 1535 N N . ILE A 1 197 ? -13.417 4.386 23.576 1.00 80.44 197 ILE A N 1
ATOM 1536 C CA . ILE A 1 197 ? -13.971 4.055 22.253 1.00 80.44 197 ILE A CA 1
ATOM 1537 C C . ILE A 1 197 ? -13.763 5.202 21.253 1.00 80.44 197 I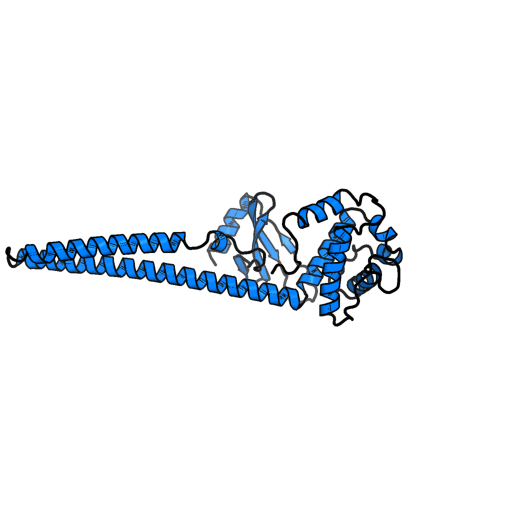LE A C 1
ATOM 1539 O O . ILE A 1 197 ? -13.466 4.940 20.089 1.00 80.44 197 ILE A O 1
ATOM 1543 N N . SER A 1 198 ? -13.916 6.462 21.670 1.00 75.88 198 SER A N 1
ATOM 1544 C CA . SER A 1 198 ? -13.753 7.624 20.784 1.00 75.88 198 SER A CA 1
ATOM 1545 C C . SER A 1 198 ? -12.285 7.945 20.484 1.00 75.88 198 SER A C 1
ATOM 1547 O O . SER A 1 198 ? -11.972 8.421 19.393 1.00 75.88 198 SER A O 1
ATOM 1549 N N . MET A 1 199 ? -11.387 7.630 21.422 1.00 71.81 199 MET A N 1
ATOM 1550 C CA . MET A 1 199 ? -9.934 7.718 21.283 1.00 71.81 199 MET A CA 1
ATOM 1551 C C . MET A 1 199 ? -9.363 6.641 20.357 1.00 71.81 199 MET A C 1
ATOM 1553 O O . MET A 1 199 ? -8.229 6.799 19.901 1.00 71.81 199 MET A O 1
ATOM 1557 N N . VAL A 1 200 ? -10.118 5.574 20.041 1.00 71.50 200 VAL A N 1
ATOM 1558 C CA . VAL A 1 200 ? -9.760 4.653 18.952 1.00 71.50 200 VAL A CA 1
ATOM 1559 C C . VAL A 1 200 ? -9.698 5.483 17.669 1.00 71.50 200 VAL A C 1
ATOM 1561 O O . VAL A 1 200 ? -10.737 5.968 17.208 1.00 71.50 200 VAL A O 1
ATOM 1564 N N . PRO A 1 201 ? -8.510 5.684 17.071 1.00 60.00 201 PRO A N 1
ATOM 1565 C CA . PRO A 1 201 ? -8.377 6.594 15.947 1.00 60.00 201 PRO A CA 1
ATOM 1566 C C . PRO A 1 201 ? -9.339 6.215 14.813 1.00 60.00 201 PRO A C 1
ATOM 1568 O O . PRO A 1 201 ? -9.509 5.036 14.504 1.00 60.00 201 PRO A O 1
ATOM 1571 N N . LYS A 1 202 ? -9.919 7.191 14.100 1.00 57.81 202 LYS A N 1
ATOM 1572 C CA . LYS A 1 202 ? -10.589 6.892 12.813 1.00 57.81 202 LYS A CA 1
ATOM 1573 C C . LYS A 1 202 ? -9.626 6.191 11.842 1.00 57.81 202 LYS A C 1
ATOM 1575 O O . LYS A 1 202 ? -10.050 5.327 11.087 1.00 57.81 202 LYS A O 1
ATOM 1580 N N . SER A 1 203 ? -8.326 6.478 11.957 1.00 46.69 203 SER A N 1
ATOM 1581 C CA . SER A 1 203 ? -7.235 5.785 11.262 1.00 46.69 203 SER A CA 1
ATOM 1582 C C . SER A 1 203 ? -6.985 4.339 11.713 1.00 46.69 203 SER A C 1
ATOM 1584 O O . SER A 1 203 ? -6.178 3.648 11.110 1.00 46.69 203 SER A O 1
ATOM 1586 N N . MET A 1 204 ? -7.664 3.855 12.755 1.00 53.50 204 MET A N 1
ATOM 1587 C CA . MET A 1 204 ? -7.762 2.426 13.064 1.00 53.50 204 MET A CA 1
ATOM 1588 C C . MET A 1 204 ? -8.877 1.744 12.261 1.00 53.50 204 MET A C 1
ATOM 1590 O O . MET A 1 204 ? -8.801 0.540 12.041 1.00 53.50 204 MET A O 1
ATOM 1594 N N . LYS A 1 205 ? -9.896 2.497 11.807 1.00 55.88 205 LYS A N 1
ATOM 1595 C CA . LYS A 1 205 ? -10.923 2.003 10.872 1.00 55.88 205 LYS A CA 1
ATOM 1596 C C . LYS A 1 205 ? -10.415 1.998 9.431 1.00 55.88 205 LYS A C 1
ATOM 1598 O O . LYS A 1 205 ? -10.735 1.087 8.681 1.00 55.88 205 LYS A O 1
ATOM 1603 N N . THR A 1 206 ? -9.626 3.001 9.049 1.00 58.47 206 THR A N 1
ATOM 1604 C CA . THR A 1 206 ? -8.989 3.067 7.728 1.00 58.47 206 THR A CA 1
ATOM 1605 C C . THR A 1 206 ? -7.5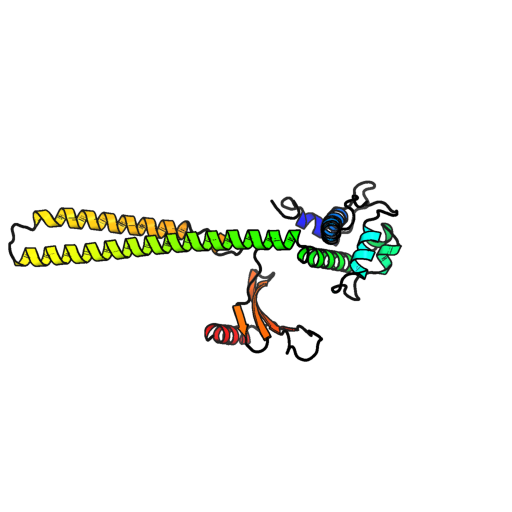62 2.545 7.828 1.00 58.47 206 THR A C 1
ATOM 1607 O O . THR A 1 206 ? -6.682 3.239 8.341 1.00 58.47 206 THR A O 1
ATOM 1610 N N . LYS A 1 207 ? -7.351 1.310 7.363 1.00 64.75 207 LYS A N 1
ATOM 1611 C CA . LYS A 1 207 ? -6.036 0.669 7.226 1.00 64.75 207 LYS A CA 1
ATOM 1612 C C . LYS A 1 207 ? -5.084 1.647 6.513 1.00 64.75 207 LYS A C 1
ATOM 1614 O O . LYS A 1 207 ? -5.494 2.324 5.576 1.00 64.75 207 LYS A O 1
ATOM 1619 N N . SER A 1 208 ? -3.851 1.803 7.001 1.00 66.19 208 SER A N 1
ATOM 1620 C CA . SER A 1 208 ? -2.869 2.643 6.298 1.00 66.19 208 SER A CA 1
ATOM 1621 C C . SER A 1 208 ? -2.570 2.025 4.932 1.00 66.19 208 SER A C 1
ATOM 1623 O O . SER A 1 208 ? -2.409 0.812 4.865 1.00 66.19 208 SER A O 1
ATOM 1625 N N . ASP A 1 209 ? -2.416 2.846 3.888 1.00 69.38 209 ASP A N 1
ATOM 1626 C CA . ASP A 1 209 ? -2.079 2.382 2.526 1.00 69.38 209 ASP A CA 1
ATOM 1627 C C . ASP 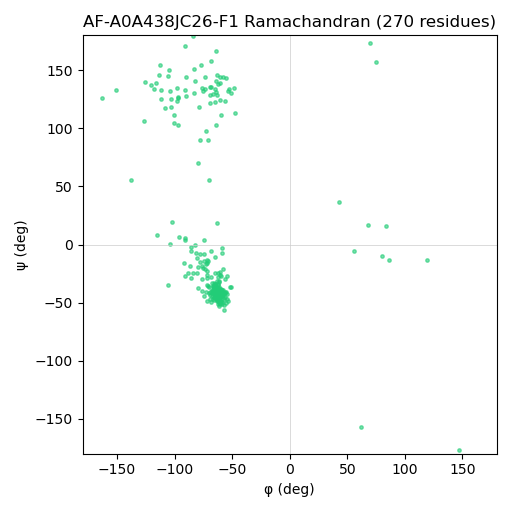A 1 209 ? -0.768 1.578 2.466 1.00 69.38 209 ASP A C 1
ATOM 1629 O O . ASP A 1 209 ? -0.536 0.801 1.548 1.00 69.38 209 ASP A O 1
ATOM 1633 N N . ALA A 1 210 ? 0.101 1.753 3.466 1.00 64.88 210 ALA A N 1
ATOM 1634 C CA . ALA A 1 210 ? 1.337 0.996 3.617 1.00 64.88 210 ALA A CA 1
ATOM 1635 C C . ALA A 1 210 ? 1.126 -0.414 4.188 1.00 64.88 210 ALA A C 1
ATOM 1637 O O . ALA A 1 210 ? 2.081 -1.177 4.279 1.00 64.88 210 ALA A O 1
ATOM 1638 N N . VAL A 1 211 ? -0.078 -0.760 4.643 1.00 70.81 211 VAL A N 1
ATOM 1639 C CA . VAL A 1 211 ? -0.380 -2.098 5.145 1.00 70.81 211 VAL A CA 1
ATOM 1640 C C . VAL A 1 211 ? -1.022 -2.892 4.024 1.00 70.81 211 VAL A C 1
ATOM 1642 O O . VAL A 1 211 ? -2.030 -2.468 3.464 1.00 70.81 211 VAL A O 1
ATOM 1645 N N . ARG A 1 212 ? -0.465 -4.071 3.737 1.00 69.62 212 ARG A N 1
ATOM 1646 C CA . ARG A 1 212 ? -1.020 -4.983 2.735 1.00 69.62 212 ARG A CA 1
ATOM 1647 C C . ARG A 1 212 ? -2.503 -5.224 2.989 1.00 69.62 212 ARG A C 1
ATOM 1649 O O . ARG A 1 212 ? -2.908 -5.532 4.112 1.00 69.62 212 ARG A O 1
ATOM 1656 N N . THR A 1 213 ? -3.312 -5.087 1.947 1.00 77.94 213 THR A N 1
ATOM 1657 C CA . THR A 1 213 ? -4.695 -5.557 1.981 1.00 77.94 213 THR A CA 1
ATOM 1658 C C . THR A 1 213 ? -4.679 -7.062 2.221 1.00 77.94 213 THR A C 1
ATOM 1660 O O . THR A 1 213 ? -3.818 -7.764 1.699 1.00 77.94 213 THR A O 1
ATOM 1663 N N . GLU A 1 214 ? -5.589 -7.537 3.061 1.00 80.50 214 GLU A N 1
ATOM 1664 C CA . GLU A 1 214 ? -5.782 -8.968 3.292 1.00 80.50 214 GLU A CA 1
ATOM 1665 C C . GLU A 1 214 ? -7.065 -9.391 2.579 1.00 80.50 214 GLU A C 1
ATOM 1667 O O . GLU A 1 214 ? -8.006 -8.586 2.520 1.00 80.50 214 GLU A O 1
ATOM 1672 N N . PRO A 1 215 ? -7.118 -10.615 2.033 1.00 86.38 215 PRO A N 1
ATOM 1673 C CA . PRO A 1 215 ? -8.361 -11.139 1.501 1.00 86.38 215 PRO A CA 1
ATOM 1674 C C . PRO A 1 215 ? -9.386 -11.282 2.637 1.00 86.38 215 PRO A C 1
ATOM 1676 O O . PRO A 1 215 ? -9.041 -11.597 3.775 1.00 86.38 215 PRO A O 1
ATOM 1679 N N . LEU A 1 216 ? -10.660 -11.052 2.321 1.00 85.69 216 LEU A N 1
ATOM 1680 C CA . LEU A 1 216 ? -11.791 -11.371 3.193 1.00 85.69 216 LEU A CA 1
ATOM 1681 C C . LEU A 1 216 ? -11.849 -12.869 3.501 1.00 85.69 216 LEU A C 1
ATOM 1683 O O . LEU A 1 216 ? -12.191 -13.257 4.612 1.00 85.69 216 LEU A O 1
ATOM 1687 N N . LEU A 1 217 ? -11.549 -13.687 2.494 1.00 85.50 217 LEU A N 1
ATOM 1688 C CA . LEU A 1 217 ? -11.582 -15.137 2.562 1.00 85.50 217 LEU A CA 1
ATOM 1689 C C . LEU A 1 217 ? -10.553 -15.690 1.580 1.00 85.50 217 LEU A C 1
ATOM 1691 O O . LEU A 1 217 ? -10.519 -15.266 0.426 1.00 85.50 217 LEU A O 1
ATOM 1695 N N . LEU A 1 218 ? -9.754 -16.647 2.039 1.00 85.06 218 LEU A N 1
ATOM 1696 C CA . LEU A 1 218 ? -8.986 -17.546 1.188 1.00 85.06 218 LEU A CA 1
ATOM 1697 C C . LEU A 1 218 ? -9.651 -18.915 1.287 1.00 85.06 218 LEU A C 1
ATOM 1699 O O . LEU A 1 218 ? -9.748 -19.472 2.383 1.00 85.06 218 LEU A O 1
ATOM 1703 N N . ASP A 1 219 ? -10.156 -19.427 0.175 1.00 80.81 219 ASP A N 1
ATOM 1704 C CA . ASP A 1 219 ? -10.789 -20.734 0.149 1.00 80.81 219 ASP A CA 1
ATOM 1705 C C . ASP A 1 219 ? -9.795 -21.861 -0.175 1.00 80.81 219 ASP A C 1
ATOM 1707 O O . ASP A 1 219 ? -8.633 -21.647 -0.521 1.00 80.81 219 ASP A O 1
ATOM 1711 N N . VAL A 1 220 ? -10.266 -23.097 -0.019 1.00 76.00 220 VAL A N 1
ATOM 1712 C CA . VAL A 1 220 ? -9.460 -24.312 -0.214 1.00 76.00 220 VAL A CA 1
ATOM 1713 C C . VAL A 1 220 ? -9.127 -24.604 -1.680 1.00 76.00 220 VAL A C 1
ATOM 1715 O O . VAL A 1 220 ? -8.263 -25.436 -1.938 1.00 76.00 220 VAL A O 1
ATOM 1718 N N . ASN A 1 221 ? -9.792 -23.938 -2.623 1.00 78.31 221 ASN A N 1
ATOM 1719 C CA . ASN A 1 221 ? -9.617 -24.129 -4.061 1.00 78.31 221 ASN A CA 1
ATOM 1720 C C . ASN A 1 221 ? -8.640 -23.110 -4.668 1.00 78.31 221 ASN A C 1
ATOM 1722 O O . ASN A 1 221 ? -8.487 -23.071 -5.884 1.00 78.31 221 ASN A O 1
ATOM 1726 N N . GLY A 1 222 ? -7.984 -22.287 -3.842 1.00 77.88 222 GLY A N 1
ATOM 1727 C CA . GLY A 1 222 ? -7.076 -21.241 -4.316 1.00 77.88 222 GLY A CA 1
ATOM 1728 C C . GLY A 1 222 ? -7.786 -19.944 -4.707 1.00 77.88 222 GLY A C 1
ATOM 1729 O O . GLY A 1 222 ? -7.182 -19.091 -5.361 1.00 77.88 222 GLY A O 1
ATOM 1730 N N . HIS A 1 223 ? -9.045 -19.761 -4.297 1.00 87.75 223 HIS A N 1
ATOM 1731 C CA . HIS A 1 223 ? -9.791 -18.525 -4.507 1.00 87.75 223 HIS A CA 1
ATOM 1732 C C . HIS A 1 223 ? -9.590 -17.560 -3.344 1.00 87.75 223 HIS A C 1
ATOM 1734 O O . HIS A 1 223 ? -9.817 -17.894 -2.181 1.00 87.75 223 HIS A O 1
ATOM 1740 N N . SER A 1 224 ? -9.2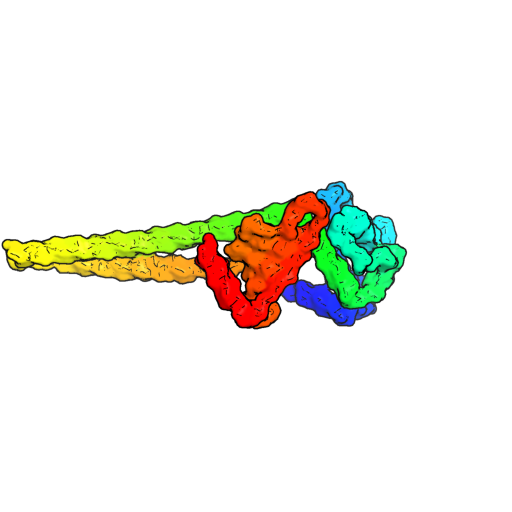04 -16.328 -3.663 1.00 89.62 224 SER A N 1
ATOM 1741 C CA . SER A 1 224 ? -9.096 -15.229 -2.704 1.00 89.62 224 SER A CA 1
ATOM 1742 C C . SER A 1 224 ? -10.156 -14.175 -2.989 1.00 89.62 224 SER A C 1
ATOM 1744 O O . SER A 1 224 ? -10.237 -13.636 -4.091 1.00 89.62 224 SER A O 1
ATOM 1746 N N . PHE A 1 225 ? -10.963 -13.848 -1.984 1.00 90.19 225 PHE A N 1
ATOM 1747 C CA . PHE A 1 225 ? -11.970 -12.794 -2.061 1.00 90.19 225 PHE A CA 1
ATOM 1748 C C . PHE A 1 225 ? -11.406 -11.511 -1.469 1.00 90.19 225 PHE A C 1
ATOM 1750 O O . PHE A 1 225 ? -10.977 -11.492 -0.320 1.00 90.19 225 PHE A O 1
ATOM 1757 N N . TRP A 1 226 ? -11.447 -10.416 -2.214 1.00 90.50 226 TRP A N 1
ATOM 1758 C CA . TRP A 1 226 ? -10.843 -9.140 -1.843 1.00 90.50 226 TRP A CA 1
ATOM 1759 C C . TRP A 1 226 ? -11.907 -8.064 -1.721 1.00 90.50 226 TRP A C 1
ATOM 1761 O O . TRP A 1 226 ? -12.723 -7.924 -2.622 1.00 90.50 226 TRP A O 1
ATOM 1771 N N . ARG A 1 227 ? -11.874 -7.261 -0.651 1.00 87.12 227 ARG A N 1
ATOM 1772 C CA . ARG A 1 227 ? -12.680 -6.033 -0.557 1.00 87.12 227 ARG A CA 1
ATOM 1773 C C . ARG A 1 227 ? -11.800 -4.833 -0.862 1.00 87.12 227 ARG A C 1
ATOM 1775 O O . ARG A 1 227 ? -10.993 -4.443 -0.018 1.00 87.12 227 ARG A O 1
ATOM 1782 N N . LEU A 1 228 ? -11.945 -4.260 -2.052 1.00 84.19 228 LEU A N 1
ATOM 1783 C CA . LEU A 1 228 ? -11.116 -3.149 -2.521 1.00 84.19 228 LEU A CA 1
ATOM 1784 C C . LEU A 1 228 ? -11.964 -1.895 -2.724 1.00 84.19 228 LEU A C 1
ATOM 1786 O O . LEU A 1 228 ? -13.070 -1.964 -3.247 1.00 84.19 228 LEU A O 1
ATOM 1790 N N . ASN A 1 229 ? -11.434 -0.736 -2.337 1.00 77.75 229 ASN A N 1
ATOM 1791 C CA . ASN A 1 229 ? -12.072 0.543 -2.637 1.00 77.75 229 ASN A CA 1
ATOM 1792 C C . ASN A 1 229 ? -11.771 0.924 -4.091 1.00 77.75 229 ASN A C 1
ATOM 1794 O O . ASN A 1 229 ? -10.606 1.091 -4.454 1.00 77.75 229 ASN A O 1
ATOM 1798 N N . GLY A 1 230 ? -12.814 1.054 -4.911 1.00 66.25 230 GLY A N 1
ATOM 1799 C CA . GLY A 1 230 ? -12.691 1.520 -6.290 1.00 66.25 230 GLY A CA 1
ATOM 1800 C C . GLY A 1 230 ? -12.668 3.047 -6.405 1.00 66.25 230 GLY A C 1
ATOM 1801 O O . GLY A 1 230 ? -12.821 3.777 -5.425 1.00 66.25 230 GLY A O 1
ATOM 1802 N N . TYR A 1 231 ? -12.542 3.545 -7.639 1.00 64.44 231 TYR A N 1
ATOM 1803 C CA . TYR A 1 231 ? -12.580 4.987 -7.927 1.00 64.44 231 TYR A CA 1
ATOM 1804 C C . TYR A 1 231 ? -13.927 5.641 -7.561 1.00 64.44 231 TYR A C 1
ATOM 1806 O O . TYR A 1 231 ? -13.983 6.845 -7.322 1.00 64.44 231 TYR A O 1
ATOM 1814 N N . SER A 1 232 ? -15.008 4.855 -7.527 1.00 69.50 232 SER A N 1
ATOM 1815 C CA . SER A 1 232 ? -16.367 5.300 -7.204 1.00 69.50 232 SER A CA 1
ATOM 1816 C C . SER A 1 232 ? -16.576 5.583 -5.713 1.00 69.50 232 SER A C 1
ATOM 1818 O O . SER A 1 232 ? -17.625 6.096 -5.334 1.00 69.50 232 SER A O 1
ATOM 1820 N N . GLY A 1 233 ? -15.599 5.256 -4.860 1.00 68.69 233 GLY A N 1
ATOM 1821 C CA . GLY A 1 233 ? -15.686 5.424 -3.409 1.00 68.69 233 GLY A CA 1
ATOM 1822 C C . GLY A 1 233 ? -16.476 4.326 -2.691 1.00 68.69 233 GLY A C 1
ATOM 1823 O O . GLY A 1 233 ? -16.407 4.247 -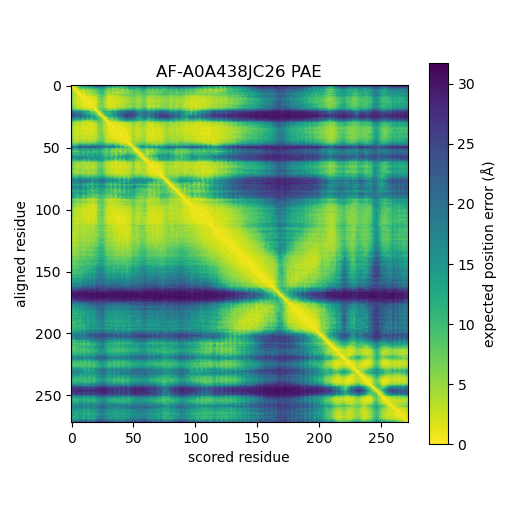1.465 1.00 68.69 233 GLY A O 1
ATOM 1824 N N . GLU A 1 234 ? -17.170 3.453 -3.424 1.00 77.38 234 GLU A N 1
ATOM 1825 C CA . GLU A 1 234 ? -17.807 2.262 -2.866 1.00 77.38 234 GLU A CA 1
ATOM 1826 C C . GLU A 1 234 ? -16.847 1.061 -2.926 1.00 77.38 234 GLU A C 1
ATOM 1828 O O . GLU A 1 234 ? -16.202 0.838 -3.958 1.00 77.38 234 GLU A O 1
ATOM 1833 N N . PRO A 1 235 ? -16.708 0.290 -1.830 1.00 77.62 235 PRO A N 1
ATOM 1834 C CA . PRO A 1 235 ? -15.912 -0.927 -1.840 1.00 77.62 235 PRO A CA 1
ATOM 1835 C C . PRO A 1 235 ? -16.585 -1.996 -2.700 1.00 77.62 235 PRO A C 1
ATOM 1837 O O . PRO A 1 235 ? -17.780 -2.249 -2.549 1.00 77.62 235 PRO A O 1
ATOM 1840 N N . ASP A 1 236 ? -15.802 -2.670 -3.538 1.00 86.50 236 ASP A N 1
ATOM 1841 C CA . ASP A 1 236 ? -16.254 -3.827 -4.305 1.00 86.50 236 ASP A CA 1
ATOM 1842 C C . ASP A 1 236 ? -15.575 -5.117 -3.844 1.00 86.50 236 ASP A C 1
ATOM 1844 O O . ASP A 1 236 ? -14.478 -5.090 -3.274 1.00 86.50 236 ASP A O 1
ATOM 1848 N N . ILE A 1 237 ? -16.249 -6.244 -4.078 1.00 88.81 237 ILE A N 1
ATOM 1849 C CA . ILE A 1 237 ? -15.709 -7.578 -3.832 1.00 88.81 237 ILE A CA 1
ATOM 1850 C C . ILE A 1 237 ? -15.187 -8.137 -5.151 1.00 88.81 237 ILE A C 1
ATOM 1852 O O . ILE A 1 237 ? -15.934 -8.249 -6.121 1.00 88.81 237 ILE A O 1
ATOM 1856 N N . LEU A 1 238 ? -13.910 -8.506 -5.168 1.00 90.94 238 LEU A N 1
ATOM 1857 C CA . LEU A 1 238 ? -13.263 -9.168 -6.297 1.00 90.94 238 LEU A CA 1
ATOM 1858 C C . LEU A 1 238 ? -12.865 -10.586 -5.916 1.00 90.94 238 LEU A C 1
ATOM 1860 O O . LEU A 1 238 ? -12.473 -10.843 -4.778 1.00 90.94 238 LEU A O 1
ATOM 1864 N N . LEU A 1 239 ? -12.936 -11.490 -6.882 1.00 90.81 239 LEU A N 1
ATOM 1865 C CA . LEU A 1 239 ? -12.398 -12.836 -6.775 1.00 90.81 239 LEU A CA 1
ATOM 1866 C C . LEU A 1 239 ? -11.084 -12.901 -7.553 1.00 90.81 239 LEU A C 1
ATOM 1868 O O . LEU A 1 239 ? -11.054 -12.591 -8.740 1.00 90.81 239 LEU A O 1
ATOM 1872 N N . GLN A 1 240 ? -10.026 -13.329 -6.881 1.00 90.56 240 GLN A N 1
ATOM 1873 C CA . GLN A 1 240 ? -8.765 -13.730 -7.485 1.00 90.56 240 GLN A CA 1
ATOM 1874 C C . GLN A 1 240 ? -8.706 -15.256 -7.477 1.00 90.56 240 GLN A C 1
ATOM 1876 O O . GLN A 1 240 ? -8.728 -15.875 -6.413 1.00 90.56 240 GLN A O 1
ATOM 1881 N N . ASP A 1 241 ? -8.639 -15.852 -8.657 1.00 88.19 241 ASP A N 1
ATOM 1882 C CA . ASP A 1 241 ? -8.444 -17.281 -8.852 1.00 88.19 241 ASP A CA 1
ATOM 1883 C C . ASP A 1 241 ? -6.981 -17.535 -9.209 1.00 88.19 241 ASP A C 1
ATOM 1885 O O . ASP A 1 241 ? -6.515 -17.109 -10.267 1.00 88.19 241 ASP A O 1
ATOM 1889 N N . MET A 1 242 ? -6.248 -18.184 -8.302 1.00 79.00 242 MET A N 1
ATOM 1890 C CA . MET A 1 242 ? -4.832 -18.506 -8.502 1.00 79.00 242 MET A CA 1
ATOM 1891 C C . MET A 1 242 ? -4.613 -19.824 -9.269 1.00 79.00 242 MET A C 1
ATOM 1893 O O . MET A 1 242 ? -3.465 -20.173 -9.555 1.00 79.00 242 MET A O 1
ATOM 1897 N N . GLY A 1 243 ? -5.689 -20.541 -9.617 1.00 70.94 243 GLY A N 1
ATOM 1898 C CA . GLY A 1 243 ? -5.636 -21.852 -10.259 1.00 70.94 243 GLY A CA 1
ATOM 1899 C C . GLY A 1 243 ? -5.125 -22.972 -9.343 1.00 70.94 243 GLY A C 1
ATOM 1900 O O . GLY A 1 243 ? -4.674 -22.753 -8.218 1.00 70.94 243 GLY A O 1
ATOM 1901 N N . THR A 1 244 ? -5.191 -24.212 -9.831 1.00 61.56 244 THR A N 1
ATOM 1902 C CA . THR A 1 244 ? -4.626 -25.387 -9.150 1.00 61.56 244 THR A CA 1
ATOM 1903 C C . THR A 1 244 ? -3.133 -25.520 -9.446 1.00 61.56 244 THR A C 1
ATOM 1905 O O . THR A 1 244 ? -2.728 -25.519 -10.605 1.00 61.56 244 THR A O 1
ATOM 1908 N N . THR A 1 245 ? -2.327 -25.691 -8.396 1.00 54.81 245 THR A N 1
ATOM 1909 C CA . THR A 1 245 ? -0.847 -25.681 -8.372 1.00 54.81 245 THR A CA 1
ATOM 1910 C C . THR A 1 245 ? -0.139 -26.718 -9.268 1.00 54.81 245 THR A C 1
ATOM 1912 O O . THR A 1 245 ? 1.088 -26.720 -9.329 1.00 54.81 245 THR A O 1
ATOM 1915 N N . ASP A 1 246 ? -0.858 -27.605 -9.958 1.00 53.62 246 ASP A N 1
ATOM 1916 C CA . ASP A 1 246 ? -0.280 -28.831 -10.530 1.00 53.62 246 ASP A CA 1
ATOM 1917 C C . ASP A 1 246 ? 0.553 -28.632 -11.812 1.00 53.62 246 ASP A C 1
ATOM 1919 O O . ASP A 1 246 ? 1.384 -29.479 -12.129 1.00 53.62 246 ASP A O 1
ATOM 1923 N N . GLU A 1 247 ? 0.417 -27.513 -12.536 1.00 47.66 247 GLU A N 1
ATOM 1924 C CA . GLU A 1 247 ? 1.079 -27.350 -13.844 1.00 47.66 247 GLU A CA 1
ATOM 1925 C C . GLU A 1 247 ? 1.700 -25.964 -14.074 1.00 47.66 247 GLU A C 1
ATOM 1927 O O . GLU A 1 247 ? 1.396 -25.314 -15.062 1.00 47.66 247 GLU A O 1
ATOM 1932 N N . GLY A 1 248 ? 2.595 -25.508 -13.185 1.00 48.38 248 GLY A N 1
ATOM 1933 C CA . GLY A 1 248 ? 3.716 -24.579 -13.474 1.00 48.38 248 GLY A CA 1
ATOM 1934 C C . GLY A 1 248 ? 3.456 -23.204 -14.129 1.00 48.38 248 GLY A C 1
ATOM 1935 O O . GLY A 1 248 ? 4.393 -22.415 -14.252 1.00 48.38 248 GLY A O 1
ATOM 1936 N N . ILE A 1 249 ? 2.229 -22.887 -14.535 1.00 49.41 249 ILE A N 1
ATOM 1937 C CA . ILE A 1 249 ? 1.796 -21.649 -15.175 1.00 49.41 249 ILE A CA 1
ATOM 1938 C C . ILE A 1 249 ? 0.625 -21.130 -14.346 1.00 49.41 249 ILE A C 1
ATOM 1940 O O . ILE A 1 249 ? -0.479 -21.670 -14.376 1.00 49.41 249 ILE A O 1
ATOM 1944 N N . HIS A 1 250 ? 0.889 -20.078 -13.578 1.00 55.84 250 HIS A N 1
ATOM 1945 C CA . HIS A 1 250 ? -0.136 -19.373 -12.822 1.00 55.84 250 HIS A CA 1
ATOM 1946 C C . HIS A 1 250 ? -0.914 -18.457 -13.772 1.00 55.84 250 HIS A C 1
ATOM 1948 O O . HIS A 1 250 ? -0.548 -17.301 -13.969 1.00 55.84 250 HIS A O 1
ATOM 1954 N N . ASP A 1 251 ? -1.983 -18.978 -14.373 1.00 65.44 251 ASP A N 1
ATOM 1955 C CA . ASP A 1 251 ? -2.985 -18.165 -15.072 1.00 65.44 251 ASP A CA 1
ATOM 1956 C C . ASP A 1 251 ? -3.924 -17.544 -14.029 1.00 65.44 251 ASP A C 1
ATOM 1958 O O . ASP A 1 251 ? -5.082 -17.932 -13.868 1.00 65.44 251 ASP A O 1
ATOM 1962 N N . GLU A 1 252 ? -3.378 -16.599 -13.266 1.00 79.94 252 GLU A N 1
ATOM 1963 C CA . GLU A 1 252 ? -4.134 -15.831 -12.286 1.00 79.94 252 GLU A CA 1
ATOM 1964 C C . GLU A 1 252 ? -5.260 -15.061 -12.987 1.00 79.94 252 GLU A C 1
ATOM 1966 O O . GLU A 1 252 ? -5.025 -14.285 -13.920 1.00 79.94 252 GLU A O 1
ATOM 1971 N N . LYS A 1 253 ? -6.502 -15.263 -12.538 1.00 86.94 253 LYS A N 1
ATOM 1972 C CA . LYS A 1 253 ? -7.688 -14.608 -13.106 1.00 86.94 253 LYS A CA 1
ATOM 1973 C C . LYS A 1 253 ? -8.401 -13.779 -12.055 1.00 86.94 253 LYS A C 1
ATOM 1975 O O . LYS A 1 253 ? -8.610 -14.220 -10.931 1.00 86.94 253 LYS A O 1
ATOM 1980 N N . TRP A 1 254 ? -8.821 -12.585 -12.456 1.00 90.19 254 TRP A N 1
ATOM 1981 C CA . TRP A 1 254 ? -9.587 -11.672 -11.616 1.00 90.19 254 TRP A CA 1
ATOM 1982 C C . TRP A 1 254 ? -11.010 -11.535 -12.139 1.00 90.19 254 TRP A C 1
ATOM 1984 O O . TRP A 1 254 ? -11.223 -11.291 -13.327 1.00 90.19 254 TRP A O 1
ATOM 1994 N N . PHE A 1 255 ? -11.978 -11.644 -11.235 1.00 88.56 255 PHE A N 1
ATOM 1995 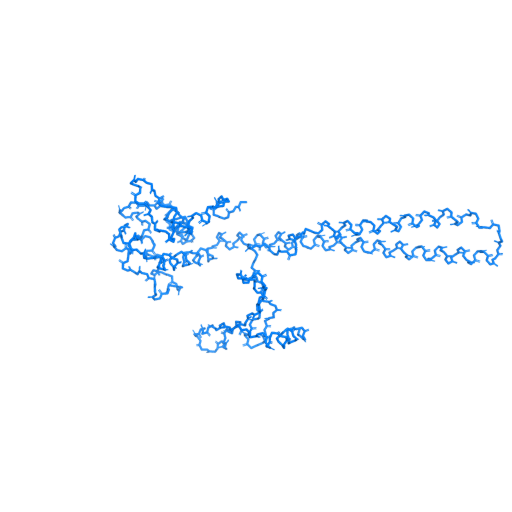C CA . PHE A 1 255 ? -13.400 -11.528 -11.533 1.00 88.56 255 PHE A CA 1
ATOM 1996 C C . PHE A 1 255 ? -14.047 -10.473 -10.637 1.00 88.56 255 PHE A C 1
ATOM 1998 O O . PHE A 1 255 ? -13.760 -10.385 -9.440 1.00 88.56 255 PHE A O 1
ATOM 2005 N N . SER A 1 256 ? -14.946 -9.687 -11.221 1.00 88.50 256 SER A N 1
ATOM 2006 C CA . SER A 1 256 ? -15.849 -8.795 -10.499 1.00 88.50 256 SER A CA 1
ATOM 2007 C C . SER A 1 256 ? -17.258 -9.379 -10.482 1.00 88.50 256 SER A C 1
ATOM 2009 O O . SER A 1 256 ? -17.666 -10.084 -11.405 1.00 88.50 256 SER A O 1
ATOM 2011 N N . TYR A 1 257 ? -18.006 -9.077 -9.424 1.00 87.19 257 TYR A N 1
ATOM 2012 C CA . TYR A 1 257 ? -19.389 -9.520 -9.286 1.00 87.19 257 TYR A CA 1
ATOM 2013 C C . TYR A 1 257 ? -20.363 -8.427 -9.707 1.00 87.19 257 TYR A C 1
ATOM 2015 O O . TYR A 1 257 ? -20.256 -7.268 -9.293 1.00 87.19 257 TYR A O 1
ATOM 2023 N N . GLU A 1 258 ? -21.369 -8.810 -10.488 1.00 85.06 258 GLU A N 1
ATOM 2024 C CA . GLU A 1 258 ? -22.479 -7.919 -10.812 1.00 85.06 258 GLU A CA 1
ATOM 2025 C C . GLU A 1 258 ? -23.336 -7.631 -9.573 1.00 85.06 258 GLU A C 1
ATOM 2027 O O . GLU A 1 258 ? -23.375 -8.419 -8.626 1.00 85.06 258 GLU A O 1
ATOM 2032 N N . LEU A 1 259 ? -24.085 -6.522 -9.589 1.00 79.69 259 LEU A N 1
ATOM 2033 C CA . LEU A 1 259 ? -24.886 -6.057 -8.448 1.00 79.69 259 LEU A CA 1
ATOM 2034 C C . LEU A 1 259 ? -25.804 -7.149 -7.862 1.00 79.69 259 LEU A C 1
ATOM 2036 O O . LEU A 1 259 ? -25.951 -7.236 -6.645 1.00 79.69 259 LEU A O 1
ATOM 2040 N N . GLY A 1 260 ? -26.377 -8.009 -8.712 1.00 80.69 260 GLY A N 1
ATOM 2041 C CA . GLY A 1 260 ? -27.240 -9.118 -8.287 1.00 80.69 260 GLY A CA 1
ATOM 2042 C C . GLY A 1 260 ? -26.502 -10.269 -7.593 1.00 80.69 260 GLY A C 1
ATOM 2043 O O . GLY A 1 260 ? -27.095 -10.960 -6.771 1.00 80.69 260 GLY A O 1
ATOM 2044 N N . GLN A 1 261 ? -25.211 -10.456 -7.877 1.00 84.88 261 GLN A N 1
ATOM 2045 C CA . GLN A 1 261 ? -24.384 -11.528 -7.313 1.00 84.88 261 GLN A CA 1
ATOM 2046 C C . GLN A 1 261 ? -23.718 -11.123 -5.993 1.00 84.88 261 GLN A C 1
ATOM 2048 O O . GLN A 1 261 ? -23.429 -11.987 -5.165 1.00 84.88 261 GLN A O 1
ATOM 2053 N N . LYS A 1 262 ? -23.512 -9.817 -5.758 1.00 84.94 262 LYS A N 1
ATOM 2054 C CA . LYS A 1 262 ? -22.802 -9.306 -4.571 1.00 84.94 262 LYS A CA 1
ATOM 2055 C C . LYS A 1 262 ? -23.393 -9.816 -3.259 1.00 84.94 262 LYS A C 1
ATOM 2057 O O . LYS A 1 262 ? -22.646 -10.237 -2.384 1.00 84.94 262 LYS A O 1
ATOM 2062 N N . LYS A 1 263 ? -24.725 -9.842 -3.140 1.00 84.75 263 LYS A N 1
ATOM 2063 C CA . LYS A 1 263 ? -25.396 -10.306 -1.917 1.00 84.75 263 LYS A CA 1
ATOM 2064 C C . LYS A 1 263 ? -25.118 -11.785 -1.631 1.00 84.75 263 LYS A C 1
ATOM 2066 O O . LYS A 1 263 ? -24.792 -12.134 -0.503 1.00 84.75 263 LYS A O 1
ATOM 2071 N N . SER A 1 264 ? -25.187 -12.637 -2.653 1.00 86.50 264 SER A N 1
ATOM 2072 C CA . SER A 1 264 ? -24.897 -14.069 -2.520 1.00 86.50 264 SER A CA 1
ATOM 2073 C C . SER A 1 264 ? -23.436 -14.330 -2.148 1.00 86.50 264 SER A C 1
ATOM 2075 O O . SER A 1 264 ? -23.152 -15.233 -1.366 1.00 86.50 264 SER A O 1
ATOM 2077 N N . VAL A 1 265 ? -22.509 -13.522 -2.667 1.00 87.56 265 VAL A N 1
ATOM 2078 C CA . VAL A 1 265 ? -21.085 -13.608 -2.316 1.00 87.56 265 VAL A CA 1
ATOM 2079 C C . VAL A 1 265 ? -20.838 -13.145 -0.882 1.00 87.56 265 VAL A C 1
ATOM 2081 O O . VAL A 1 265 ? -20.094 -13.794 -0.154 1.00 87.56 265 VAL A O 1
ATOM 2084 N N . GLU A 1 266 ? -21.478 -12.062 -0.438 1.00 87.25 266 GLU A N 1
ATOM 2085 C CA . GLU A 1 266 ? -21.378 -11.618 0.957 1.00 87.25 266 GLU A CA 1
ATOM 2086 C C . GLU A 1 266 ? -21.943 -12.648 1.936 1.00 87.25 266 GLU A C 1
ATOM 2088 O O . GLU A 1 266 ? -21.340 -12.887 2.984 1.00 87.25 266 GLU A O 1
ATOM 2093 N N . GLU A 1 267 ? -23.056 -13.294 1.584 1.00 87.69 267 GLU A N 1
ATOM 2094 C CA . GLU A 1 267 ? -23.595 -14.425 2.340 1.00 87.69 267 GLU A CA 1
ATOM 2095 C C . GLU A 1 267 ? -22.578 -15.575 2.382 1.00 87.69 267 GLU A C 1
ATOM 2097 O O . GLU A 1 267 ? -22.213 -16.008 3.473 1.00 87.69 267 GLU A O 1
ATOM 2102 N N . TYR A 1 268 ? -22.036 -16.007 1.236 1.00 86.12 268 TYR A N 1
ATOM 2103 C CA . TYR A 1 268 ? -21.023 -17.072 1.168 1.00 86.12 268 TYR A CA 1
ATOM 2104 C C . TYR A 1 268 ? -19.801 -16.796 2.052 1.00 86.12 268 TYR A C 1
ATOM 2106 O O . TYR A 1 268 ? -19.382 -17.670 2.810 1.00 86.12 268 TYR A O 1
ATOM 2114 N N . ILE A 1 269 ? -19.257 -15.577 1.989 1.00 86.00 269 ILE A N 1
ATOM 2115 C CA . ILE A 1 269 ? -18.109 -15.164 2.804 1.00 86.00 269 ILE A CA 1
ATOM 2116 C C . ILE A 1 269 ? -18.468 -15.171 4.295 1.00 86.00 269 ILE A C 1
ATOM 2118 O O . ILE A 1 269 ? -17.643 -15.557 5.110 1.00 86.00 269 ILE A O 1
ATOM 2122 N N . SER A 1 270 ? -19.690 -14.771 4.661 1.00 83.62 270 SER A N 1
ATOM 2123 C CA . SER A 1 270 ? -20.122 -14.693 6.066 1.00 83.62 270 SER A CA 1
ATOM 2124 C C . SER A 1 270 ? -20.383 -16.058 6.713 1.00 83.62 270 SER A C 1
ATOM 2126 O O . SER A 1 270 ? -20.409 -16.151 7.939 1.00 83.62 270 SER A O 1
ATOM 2128 N N . PHE A 1 271 ? -20.624 -17.103 5.914 1.00 80.00 271 PHE A N 1
ATOM 2129 C CA . PHE A 1 271 ? -20.873 -18.468 6.396 1.00 80.00 271 PHE A CA 1
ATOM 2130 C C . PHE A 1 271 ? -19.593 -19.292 6.634 1.00 80.00 271 PHE A C 1
ATOM 2132 O O . PHE A 1 271 ? -19.704 -20.413 7.137 1.00 80.00 271 PHE A O 1
ATOM 2139 N N . ARG A 1 272 ? -18.407 -18.776 6.284 1.00 67.31 272 ARG A N 1
ATOM 2140 C CA . ARG A 1 272 ? -17.103 -19.424 6.513 1.00 67.31 272 ARG A CA 1
ATOM 2141 C C . ARG A 1 272 ? -16.282 -18.699 7.573 1.00 67.31 272 ARG A C 1
ATOM 2143 O O . ARG A 1 272 ? -15.526 -19.411 8.268 1.00 67.31 272 ARG A O 1
#

Radius of gyration: 30.14 Å; Cα contacts (8 Å, |Δi|>4): 233; chains: 1; bounding box: 64×53×90 Å

pLDDT: mean 78.85, std 11.88, range [38.94, 92.25]

Mean predicted aligned error: 12.89 Å

Organism: Vitis vinifera (NCBI:txid29760)

Foldseek 3Di:
DPLQPDDPCLVVQLLVCLQVADDCPPDDDRSLVVSLQSLLLLLCVLVVHDNDRQDLDDDPSHPLLSLLVVLVPDPPNDPPACNVLSVVHNVSVSPDHSVNSVVSVVVSVVSSCVGPSLVVVLVVVQVVLVVLLVVLVVQLVVLVVQLVVLVVVLVVLVVVLVVVVVVDVPCNVPSVVVSVVSVVSNVVSVVSNVVSVVVCDVCNVVPPPSHDFAFLDQDPQRKGWGFDQDPVRHTFIKIWRQGDPPDDDRPIDIDGDDPVCRVVVVVVSVVD

Sequence (272 aa):
MNAFDLRKGQSESIMQELISGCSKHRGQQSLGVRFHIKLLSLILKDLGQDSRPLSSANGKNSWLVALGQCVSKSQCASKELPSDCFDRGSDGYDELDFSKKIRLLNFLCDEVLCTEKLRSWTDRQNSKFVERVKEAKEKVLAAKDKKKLMKQKLQDETAKAIIAQNSAPILISEHEPTVSKIKTEVAQAHAEMLEAISMVPKSMKTKSDAVRTEPLLLDVNGHSFWRLNGYSGEPDILLQDMGTTDEGIHDEKWFSYELGQKKSVEEYISFR

InterPro domains:
  IPR040221 CDCA7/CDA7L [PTHR31169] (63-215)